Protein AF-A0A1Y1LW94-F1 (afdb_monomer)

InterPro domains:
  IPR032717 Mitochondrial splicing suppressor 51, zinc-finger [PF13824] (40-114)

Nearest PDB structures (foldseek):
  2dan-assembly1_A  TM=5.321E-01  e=1.513E+00  Homo sapiens

Secondary structure (DSSP, 8-state):
-PPPPP---S-TT-----TTT-SSHHHHHHHHHHHHHPBP--TTBPPSS--SSPPPTT--------BPP-B--EEPTTT-SEEESSHHHHHHTHHHHHHHHHHHHHHHHHHHHTTS----GGG----PPPTTS----SSHHHHHHHTT------HHHHHHHHHHHHHHHHHHHHHSTT-S----TT----HHHHHHHHHHHHHHS------

Mean predicted aligned error: 8.35 Å

Radius of gyration: 22.85 Å; Cα contacts (8 Å, |Δi|>4): 231; chains: 1; bounding box: 62×62×56 Å

Sequence (211 aa):
KDPPTPSLRLSQDDLFHPFSSSPVPEFRRRAAFMRQHAQCPHPDHKPTKLPTVAPQPDNSGEPTGTMPPAHVDFECPDCGFPVYCSKEHWMDHYEEHLKICDTLRQINEDDHDLRSGRVFYEGNLPDLQMDEAAVNMTNWDTFMYTREFEAVNSDRSMRQITRLLTYPVTIGSVLHELSPYSLKKGERLTPEGLKSFSALRYNLHPPRTGR

Foldseek 3Di:
DDDPQQDFQADLVGLFDQLCGDPDVVSVVVQVVQQVPPWAPQLQEADPDDDPDDDDPVRPDDSNHPDHIHGFDDADPQLNHRHHVDPVSCVVCVVVCVVCSVVSNLVSSLVSVVVRRDDLLLQDFADDQDPPQDADLQDDVSRCVSRVHDDDDDPSSVCVNCVVCVVVSVLCLLQPPVRPDDPPPPGDQDPVNVVVSVVSNCVVPPPPPDD

Structure (mmCIF, N/CA/C/O backbone):
data_AF-A0A1Y1LW94-F1
#
_entry.id   AF-A0A1Y1LW94-F1
#
loop_
_atom_site.group_PDB
_atom_site.id
_atom_site.type_symbol
_atom_site.label_atom_id
_atom_site.label_alt_id
_atom_site.label_comp_id
_atom_site.label_asym_id
_atom_site.label_entity_id
_atom_site.label_seq_id
_atom_site.pdbx_PDB_ins_code
_atom_site.Cartn_x
_atom_site.Cartn_y
_atom_site.Cartn_z
_atom_site.occupancy
_atom_site.B_iso_or_equiv
_atom_site.auth_seq_id
_atom_site.auth_comp_id
_atom_site.auth_asym_id
_atom_site.auth_atom_id
_atom_site.pdbx_PDB_model_num
ATOM 1 N N . LYS A 1 1 ? -14.602 -35.497 9.232 1.00 41.84 1 LYS A N 1
ATOM 2 C CA . LYS A 1 1 ? -13.877 -35.514 7.940 1.00 41.84 1 LYS A CA 1
ATOM 3 C C . LYS A 1 1 ? -13.148 -34.191 7.896 1.00 41.84 1 LYS A C 1
ATOM 5 O O . LYS A 1 1 ? -13.807 -33.182 7.681 1.00 41.84 1 LYS A O 1
ATOM 10 N N . ASP A 1 2 ? -11.877 -34.188 8.276 1.00 43.78 2 ASP A N 1
ATOM 11 C CA . ASP A 1 2 ? -11.122 -32.946 8.423 1.00 43.78 2 ASP A CA 1
ATOM 12 C C . ASP A 1 2 ? -11.027 -32.240 7.065 1.00 43.78 2 ASP A C 1
ATOM 14 O O . ASP A 1 2 ? -10.935 -32.923 6.033 1.00 43.78 2 ASP A O 1
ATOM 18 N N . PRO A 1 3 ? -11.140 -30.900 7.023 1.00 57.50 3 PRO A N 1
ATOM 19 C CA . PRO A 1 3 ? -10.963 -30.165 5.783 1.00 57.50 3 PRO A CA 1
ATOM 20 C C . PRO A 1 3 ? -9.563 -30.463 5.225 1.00 57.50 3 PRO A C 1
ATOM 22 O O . PRO A 1 3 ? -8.620 -30.622 6.004 1.00 57.50 3 PRO A O 1
ATOM 25 N N . PRO A 1 4 ? -9.407 -30.572 3.893 1.00 57.19 4 PRO A N 1
ATOM 26 C CA . PRO A 1 4 ? -8.103 -30.820 3.297 1.00 57.19 4 PRO A CA 1
ATOM 27 C C . PRO A 1 4 ? -7.133 -29.732 3.761 1.00 57.19 4 PRO A C 1
ATOM 29 O O . PRO A 1 4 ? -7.399 -28.544 3.572 1.00 57.19 4 PRO A O 1
ATOM 32 N N . THR A 1 5 ? -6.031 -30.141 4.394 1.00 59.38 5 THR A N 1
ATOM 33 C CA . THR A 1 5 ? -4.963 -29.229 4.805 1.00 59.38 5 THR A CA 1
ATOM 34 C C . THR A 1 5 ? -4.521 -28.449 3.568 1.00 59.38 5 THR A C 1
ATOM 36 O O . THR A 1 5 ? -4.183 -29.084 2.562 1.00 59.38 5 THR A O 1
ATOM 39 N N . PRO A 1 6 ? -4.564 -27.105 3.580 1.00 60.28 6 PRO A N 1
ATOM 40 C CA . PRO A 1 6 ? -4.144 -26.331 2.427 1.00 60.28 6 PRO A CA 1
ATOM 41 C C . PRO A 1 6 ? -2.690 -26.690 2.125 1.00 60.28 6 PRO A C 1
ATOM 43 O O . PRO A 1 6 ? -1.806 -26.535 2.965 1.00 60.28 6 PRO A O 1
ATOM 46 N N . SER A 1 7 ? -2.452 -27.247 0.938 1.00 74.00 7 SER A N 1
ATOM 47 C CA . SER A 1 7 ? -1.104 -27.574 0.492 1.00 74.00 7 SER A CA 1
ATOM 48 C C . SER A 1 7 ? -0.328 -26.267 0.357 1.00 74.00 7 SER A C 1
ATOM 50 O O . SER A 1 7 ? -0.666 -25.445 -0.503 1.00 74.00 7 SER A O 1
ATOM 52 N N . LEU A 1 8 ? 0.680 -26.077 1.208 1.00 79.50 8 LEU A N 1
ATOM 53 C CA . LEU A 1 8 ? 1.582 -24.934 1.145 1.00 79.50 8 LEU A CA 1
ATOM 54 C C . LEU A 1 8 ? 2.224 -24.884 -0.250 1.00 79.50 8 LEU A C 1
ATOM 56 O O . LEU A 1 8 ? 2.826 -25.857 -0.700 1.00 79.50 8 LEU A O 1
ATOM 60 N N . ARG A 1 9 ? 2.044 -23.765 -0.951 1.00 86.56 9 ARG A N 1
ATOM 61 C CA . ARG A 1 9 ? 2.544 -23.531 -2.313 1.00 86.56 9 ARG A CA 1
ATOM 62 C C . ARG A 1 9 ? 3.916 -22.871 -2.322 1.00 86.56 9 ARG A C 1
ATOM 64 O O . ARG A 1 9 ? 4.688 -23.146 -3.230 1.00 86.56 9 ARG A O 1
ATOM 71 N N . LEU A 1 10 ? 4.188 -22.002 -1.347 1.00 92.19 10 LEU A N 1
ATOM 72 C CA . LEU A 1 10 ? 5.456 -21.285 -1.182 1.00 92.19 10 LEU A CA 1
ATOM 73 C C . LEU A 1 10 ? 5.864 -21.328 0.289 1.00 92.19 10 LEU A C 1
ATOM 75 O O . LEU A 1 10 ? 5.012 -21.168 1.167 1.00 92.19 10 LEU A O 1
ATOM 79 N N . SER A 1 11 ? 7.146 -21.559 0.564 1.00 90.38 11 SER A N 1
ATOM 80 C CA . SER A 1 11 ? 7.666 -21.514 1.931 1.00 90.38 11 SER A CA 1
ATOM 81 C C . SER A 1 11 ? 7.859 -20.064 2.383 1.00 90.38 11 SER A C 1
ATOM 83 O O . SER A 1 11 ? 7.974 -19.150 1.572 1.00 90.38 11 SER A O 1
ATOM 85 N N . GLN A 1 12 ? 7.886 -19.840 3.697 1.00 90.62 12 GLN A N 1
ATOM 86 C CA . GLN A 1 12 ? 8.056 -18.496 4.266 1.00 90.62 12 GLN A CA 1
ATOM 87 C C . GLN A 1 12 ? 9.465 -17.919 4.079 1.00 90.62 12 GLN A C 1
ATOM 89 O O . GLN A 1 12 ? 9.630 -16.703 4.182 1.00 90.62 12 GLN A O 1
ATOM 94 N N . ASP A 1 13 ? 10.433 -18.785 3.778 1.00 91.50 13 ASP A N 1
ATOM 95 C CA . ASP A 1 13 ? 11.827 -18.431 3.506 1.00 91.50 13 ASP A CA 1
ATOM 96 C C . ASP A 1 13 ? 12.097 -18.221 2.001 1.00 91.50 13 ASP A C 1
ATOM 98 O O . ASP A 1 13 ? 13.180 -17.778 1.633 1.00 91.50 13 ASP A O 1
ATOM 102 N N . ASP A 1 14 ? 11.122 -18.518 1.129 1.00 94.00 14 ASP A N 1
ATOM 103 C CA . ASP A 1 14 ? 11.236 -18.440 -0.338 1.00 94.00 14 ASP A CA 1
ATOM 104 C C . ASP A 1 14 ? 10.036 -17.702 -0.959 1.00 94.00 14 ASP A C 1
ATOM 106 O O . ASP A 1 14 ? 9.280 -18.225 -1.783 1.00 94.00 14 ASP A O 1
ATOM 110 N N . LEU A 1 15 ? 9.814 -16.468 -0.501 1.00 95.88 15 LEU A N 1
ATOM 111 C CA . LEU A 1 15 ? 8.709 -15.624 -0.967 1.00 95.88 15 LEU A CA 1
ATOM 112 C C . LEU A 1 15 ? 9.103 -14.676 -2.101 1.00 95.88 15 LEU A C 1
ATOM 114 O O . LEU A 1 15 ? 8.230 -14.192 -2.815 1.00 95.88 15 LEU A O 1
ATOM 118 N N . PHE A 1 16 ? 10.391 -14.402 -2.283 1.00 97.50 16 PHE A N 1
ATOM 119 C CA . PHE A 1 16 ? 10.841 -13.485 -3.319 1.00 97.50 16 PHE A CA 1
ATOM 120 C C . PHE A 1 16 ? 10.978 -14.206 -4.659 1.00 97.50 16 PHE A C 1
ATOM 122 O O . PHE A 1 16 ? 11.889 -15.009 -4.845 1.00 97.50 16 PHE A O 1
ATOM 129 N N . HIS A 1 17 ? 10.116 -13.865 -5.619 1.00 97.25 17 HIS A N 1
ATOM 130 C CA . HIS A 1 17 ? 10.252 -14.334 -6.998 1.00 97.25 17 HIS A CA 1
ATOM 131 C C . HIS A 1 17 ? 10.058 -13.172 -7.975 1.00 97.25 17 HIS A C 1
ATOM 133 O O . HIS A 1 17 ? 9.084 -12.421 -7.845 1.00 97.25 17 HIS A O 1
ATOM 139 N N . PRO A 1 18 ? 10.924 -13.017 -8.993 1.00 97.50 18 PRO A N 1
ATOM 140 C CA . PRO A 1 18 ? 10.678 -12.074 -10.075 1.00 97.50 18 PRO A CA 1
ATOM 141 C C . PRO A 1 18 ? 9.311 -12.348 -10.718 1.00 97.50 18 PRO A C 1
ATOM 143 O O . PRO A 1 18 ? 8.941 -13.497 -10.973 1.00 97.50 18 PRO A O 1
ATOM 146 N N . PHE A 1 19 ? 8.512 -11.310 -10.952 1.00 97.19 19 PHE A N 1
ATOM 147 C CA . PHE A 1 19 ? 7.131 -11.451 -11.408 1.00 97.19 19 PHE A CA 1
ATOM 148 C C . PHE A 1 19 ? 7.027 -12.183 -12.748 1.00 97.19 19 PHE A C 1
ATOM 150 O O . PHE A 1 19 ? 6.054 -12.908 -12.965 1.00 97.19 19 PHE A O 1
ATOM 157 N N . SER A 1 20 ? 8.009 -12.042 -13.644 1.00 96.69 20 SER A N 1
ATOM 158 C CA . SER A 1 20 ? 7.980 -12.738 -14.937 1.00 96.69 20 SER A CA 1
ATOM 159 C C . SER A 1 20 ? 8.239 -14.244 -14.842 1.00 96.69 20 SER A C 1
ATOM 161 O O . SER A 1 20 ? 7.662 -15.002 -15.626 1.00 96.69 20 SER A O 1
ATOM 163 N N . SER A 1 21 ? 9.053 -14.684 -13.880 1.00 96.44 21 SER A N 1
ATOM 164 C CA . SER A 1 21 ? 9.420 -16.090 -13.660 1.00 96.44 21 SER A CA 1
ATOM 165 C C . SER A 1 21 ? 8.722 -16.728 -12.456 1.00 96.44 21 SER A C 1
ATOM 167 O O . SER A 1 21 ? 8.901 -17.920 -12.214 1.00 96.44 21 SER A O 1
ATOM 169 N N . SER A 1 22 ? 7.888 -15.966 -11.741 1.00 96.62 22 SER A N 1
ATOM 170 C CA . SER A 1 22 ? 7.202 -16.398 -10.524 1.00 96.62 22 SER A CA 1
ATOM 171 C C . SER A 1 22 ? 6.474 -17.730 -10.708 1.00 96.62 22 SER A C 1
ATOM 173 O O . SER A 1 22 ? 5.826 -17.922 -11.742 1.00 96.62 22 SER A O 1
ATOM 175 N N . PRO A 1 23 ? 6.480 -18.635 -9.710 1.00 94.81 23 PRO A N 1
ATOM 176 C CA . PRO A 1 23 ? 5.704 -19.876 -9.744 1.00 94.81 23 PRO A CA 1
ATOM 177 C C . PRO A 1 23 ? 4.186 -19.628 -9.812 1.00 94.81 23 PRO A C 1
ATOM 179 O O . PRO A 1 23 ? 3.444 -20.477 -10.314 1.00 94.81 23 PRO A O 1
ATOM 182 N N . VAL A 1 24 ? 3.708 -18.450 -9.393 1.00 95.38 24 VAL A N 1
ATOM 183 C CA . VAL A 1 24 ? 2.285 -18.091 -9.379 1.00 95.38 24 VAL A CA 1
ATOM 184 C C . VAL A 1 24 ? 1.866 -17.483 -10.731 1.00 95.38 24 VAL A C 1
ATOM 186 O O . VAL A 1 24 ? 2.333 -16.403 -11.102 1.00 95.38 24 VAL A O 1
ATOM 189 N N . PRO A 1 25 ? 0.920 -18.097 -11.476 1.00 96.06 25 PRO A N 1
ATOM 190 C CA . PRO A 1 25 ? 0.535 -17.621 -12.812 1.00 96.06 25 PRO A CA 1
ATOM 191 C C . PRO A 1 25 ? -0.034 -16.196 -12.854 1.00 96.06 25 PRO A C 1
ATOM 193 O O . PRO A 1 25 ? 0.037 -15.530 -13.885 1.00 96.06 25 PRO A O 1
ATOM 196 N N . GLU A 1 26 ? -0.633 -15.733 -11.757 1.00 96.31 26 GLU A N 1
ATOM 197 C CA . GLU A 1 26 ? -1.197 -14.387 -11.644 1.00 96.31 26 GLU A CA 1
ATOM 198 C C . GLU A 1 26 ? -0.122 -13.298 -11.721 1.00 96.31 26 GLU A C 1
ATOM 200 O O . GLU A 1 26 ? -0.324 -12.306 -12.421 1.00 96.31 26 GLU A O 1
ATOM 205 N N . PHE A 1 27 ? 1.041 -13.507 -11.096 1.00 97.38 27 PHE A N 1
ATOM 206 C CA . PHE A 1 27 ? 2.136 -12.535 -11.130 1.00 97.38 27 PHE A CA 1
ATOM 207 C C . PHE A 1 27 ? 2.800 -12.469 -12.499 1.00 97.38 27 PHE A C 1
ATOM 209 O O . PHE A 1 27 ? 3.057 -11.370 -12.982 1.00 97.38 27 PHE A O 1
ATOM 216 N N . ARG A 1 28 ? 2.913 -13.600 -13.208 1.00 97.75 28 ARG A N 1
ATOM 217 C CA . ARG A 1 28 ? 3.366 -13.607 -14.610 1.00 97.75 28 ARG A CA 1
ATOM 218 C C . ARG A 1 28 ? 2.433 -12.810 -15.522 1.00 97.75 28 ARG A C 1
ATOM 220 O O . ARG A 1 28 ? 2.890 -12.023 -16.350 1.00 97.75 28 ARG A O 1
ATOM 227 N N . ARG A 1 29 ? 1.112 -12.954 -15.343 1.00 97.94 29 ARG A N 1
ATOM 228 C CA . ARG A 1 29 ? 0.121 -12.130 -16.062 1.00 97.94 29 ARG A CA 1
ATOM 229 C C . ARG A 1 29 ? 0.235 -10.653 -15.693 1.00 97.94 29 ARG A C 1
ATOM 231 O O . ARG A 1 29 ? 0.150 -9.808 -16.579 1.00 97.94 29 ARG A O 1
ATOM 238 N N . ARG A 1 30 ? 0.458 -10.338 -14.415 1.00 97.06 30 ARG A N 1
ATOM 239 C CA . ARG A 1 30 ? 0.674 -8.962 -13.952 1.00 97.06 30 ARG A CA 1
ATOM 240 C C . ARG A 1 30 ? 1.953 -8.361 -14.539 1.00 97.06 30 ARG A C 1
ATOM 242 O O . ARG A 1 30 ? 1.898 -7.225 -14.989 1.00 97.06 30 ARG A O 1
ATOM 249 N N . ALA A 1 31 ? 3.047 -9.118 -14.638 1.00 97.50 31 ALA A N 1
ATOM 250 C CA . ALA A 1 31 ? 4.274 -8.691 -15.315 1.00 97.50 31 ALA A CA 1
ATOM 251 C C . ALA A 1 31 ? 4.007 -8.338 -16.784 1.00 97.50 31 ALA A C 1
ATOM 253 O O . ALA A 1 31 ? 4.374 -7.260 -17.243 1.00 97.50 31 ALA A O 1
ATOM 254 N N . ALA A 1 32 ? 3.310 -9.220 -17.510 1.00 97.75 32 ALA A N 1
ATOM 255 C CA . ALA A 1 32 ? 2.938 -8.980 -18.903 1.00 97.75 32 ALA A CA 1
ATOM 256 C C . ALA A 1 32 ? 2.040 -7.741 -19.052 1.00 97.75 32 ALA A C 1
ATOM 258 O O . ALA A 1 32 ? 2.243 -6.936 -19.957 1.00 97.75 32 ALA A O 1
ATOM 259 N N . PHE A 1 33 ? 1.089 -7.550 -18.133 1.00 97.81 33 PHE A N 1
ATOM 260 C CA . PHE A 1 33 ? 0.248 -6.356 -18.099 1.00 97.81 33 PHE A CA 1
ATOM 261 C C . PHE A 1 33 ? 1.073 -5.086 -17.847 1.00 97.81 33 PHE A C 1
ATOM 263 O O . PHE A 1 33 ? 0.884 -4.094 -18.546 1.00 97.81 33 PHE A O 1
ATOM 270 N N . MET A 1 34 ? 2.017 -5.115 -16.902 1.00 96.69 34 MET A N 1
ATOM 271 C CA . MET A 1 34 ? 2.918 -3.990 -16.632 1.00 96.69 34 MET A CA 1
ATOM 272 C C . MET A 1 34 ? 3.747 -3.637 -17.867 1.00 96.69 34 MET A C 1
ATOM 274 O O . MET A 1 34 ? 3.756 -2.475 -18.255 1.00 96.69 34 MET A O 1
ATOM 278 N N . ARG A 1 35 ? 4.333 -4.626 -18.554 1.00 96.88 35 ARG A N 1
ATOM 279 C CA . ARG A 1 35 ? 5.094 -4.400 -19.797 1.00 96.88 35 ARG A CA 1
ATOM 280 C C . ARG A 1 35 ? 4.277 -3.772 -20.929 1.00 96.88 35 ARG A C 1
ATOM 282 O O . ARG A 1 35 ? 4.836 -3.158 -21.825 1.00 96.88 35 ARG A O 1
ATOM 289 N N . GLN A 1 36 ? 2.955 -3.918 -20.907 1.00 96.12 36 GLN A N 1
ATOM 290 C CA . GLN A 1 36 ? 2.067 -3.339 -21.920 1.00 96.12 36 GLN A CA 1
ATOM 291 C C . GLN A 1 36 ? 1.550 -1.939 -21.565 1.00 96.12 36 GLN A C 1
ATOM 293 O O . GLN A 1 36 ? 1.111 -1.228 -22.461 1.00 96.12 36 GLN A O 1
ATOM 298 N N . HIS A 1 37 ? 1.551 -1.551 -20.284 1.00 95.12 37 HIS A N 1
ATOM 299 C CA . HIS A 1 37 ? 0.839 -0.349 -19.822 1.00 95.12 37 HIS A CA 1
ATOM 300 C C . HIS A 1 37 ? 1.706 0.622 -19.014 1.00 95.12 37 HIS A C 1
ATOM 302 O O . HIS A 1 37 ? 1.440 1.825 -19.011 1.00 95.12 37 HIS A O 1
ATOM 308 N N . ALA A 1 38 ? 2.717 0.127 -18.299 1.00 94.31 38 ALA A N 1
ATOM 309 C CA . ALA A 1 38 ? 3.597 0.959 -17.493 1.00 94.31 38 ALA A CA 1
ATOM 310 C C . ALA A 1 38 ? 4.698 1.561 -18.370 1.00 94.31 38 ALA A C 1
ATOM 312 O O . ALA A 1 38 ? 5.335 0.863 -19.158 1.00 94.31 38 ALA A O 1
ATOM 313 N N . GLN A 1 39 ? 4.905 2.867 -18.219 1.00 94.56 39 GLN A N 1
ATOM 314 C CA . GLN A 1 39 ? 5.946 3.614 -18.917 1.00 94.56 39 GLN A CA 1
ATOM 315 C C . GLN A 1 39 ? 7.227 3.627 -18.085 1.00 94.56 39 GLN A C 1
ATOM 317 O O . GLN A 1 39 ? 7.178 3.644 -16.854 1.00 94.56 39 GLN A O 1
ATOM 322 N N . CYS A 1 40 ? 8.361 3.651 -18.771 1.00 95.00 40 CYS A N 1
ATOM 323 C CA . CYS A 1 40 ? 9.673 3.838 -18.183 1.00 95.00 40 CYS A CA 1
ATOM 324 C C . CYS A 1 40 ? 9.751 5.214 -17.491 1.00 95.00 40 CYS A C 1
ATOM 326 O O . CYS A 1 40 ? 9.404 6.217 -18.119 1.00 95.00 40 CYS A O 1
ATOM 328 N N . PRO A 1 41 ? 10.211 5.289 -16.228 1.00 93.19 41 PRO A N 1
ATOM 329 C CA . PRO A 1 41 ? 10.311 6.549 -15.495 1.00 93.19 41 PRO A CA 1
ATOM 330 C C . PRO A 1 41 ? 11.585 7.348 -15.822 1.00 93.19 41 PRO A C 1
ATOM 332 O O . PRO A 1 41 ? 11.787 8.404 -15.233 1.00 93.19 41 PRO A O 1
ATOM 335 N N . HIS A 1 42 ? 12.449 6.858 -16.722 1.00 94.31 42 HIS A N 1
ATOM 336 C CA . HIS A 1 42 ? 13.711 7.518 -17.068 1.00 94.31 42 HIS A CA 1
ATOM 337 C C . HIS A 1 42 ? 13.475 8.922 -17.662 1.00 94.31 42 HIS A C 1
ATOM 339 O O . HIS A 1 42 ? 12.618 9.056 -18.545 1.00 94.31 42 HIS A O 1
ATOM 345 N N . PRO A 1 43 ? 14.241 9.952 -17.246 1.00 91.94 43 PRO A N 1
ATOM 346 C CA . PRO A 1 43 ? 14.040 11.339 -17.681 1.00 91.94 43 PRO A CA 1
ATOM 347 C C . PRO A 1 43 ? 14.218 11.567 -19.190 1.00 91.94 43 PRO A C 1
ATOM 349 O O . PRO A 1 43 ? 13.694 12.544 -19.719 1.00 91.94 43 PRO A O 1
ATOM 352 N N . ASP A 1 44 ? 14.891 10.662 -19.905 1.00 93.38 44 ASP A N 1
ATOM 353 C CA . ASP A 1 44 ? 15.064 10.768 -21.362 1.00 93.38 44 ASP A CA 1
ATOM 354 C C . ASP A 1 44 ? 13.756 10.618 -22.147 1.00 93.38 44 ASP A C 1
ATOM 356 O O . ASP A 1 44 ? 13.673 11.060 -23.298 1.00 93.38 44 ASP A O 1
ATOM 360 N N . HIS A 1 45 ? 12.719 10.023 -21.548 1.00 91.88 45 HIS A N 1
ATOM 361 C CA . HIS A 1 45 ? 11.413 9.877 -22.179 1.00 91.88 45 HIS A CA 1
ATOM 362 C C . HIS A 1 45 ? 10.528 11.103 -21.953 1.00 91.88 45 HIS A C 1
ATOM 364 O O . HIS A 1 45 ? 10.422 11.644 -20.854 1.00 91.88 45 HIS A O 1
ATOM 370 N N . LYS A 1 46 ? 9.799 11.504 -22.997 1.00 87.75 46 LYS A N 1
ATOM 371 C CA . LYS A 1 46 ? 8.765 12.539 -22.882 1.00 87.75 46 LYS A CA 1
ATOM 372 C C . LYS A 1 46 ? 7.676 12.103 -21.892 1.00 87.75 46 LYS A C 1
ATOM 374 O O . LYS A 1 46 ? 7.164 10.986 -22.018 1.00 87.75 46 LYS A O 1
ATOM 379 N N . PRO A 1 47 ? 7.245 12.969 -20.958 1.00 80.19 47 PRO A N 1
ATOM 380 C CA . PRO A 1 47 ? 6.184 12.622 -20.024 1.00 80.19 47 PRO A CA 1
ATOM 381 C C . PRO A 1 47 ? 4.867 12.387 -20.769 1.00 80.19 47 PRO A C 1
ATOM 383 O O . PRO A 1 47 ? 4.451 13.177 -21.613 1.00 80.19 47 PRO A O 1
ATOM 386 N N . THR A 1 48 ? 4.188 11.288 -20.441 1.00 74.88 48 THR A N 1
ATOM 387 C CA . THR A 1 48 ? 2.919 10.903 -21.085 1.00 74.88 48 THR A CA 1
ATOM 388 C C . THR A 1 48 ? 1.690 11.487 -20.380 1.00 74.88 48 THR A C 1
ATOM 390 O O . THR A 1 48 ? 0.584 11.427 -20.912 1.00 74.88 48 THR A O 1
ATOM 393 N N . LYS A 1 49 ? 1.853 12.036 -19.169 1.00 71.56 49 LYS A N 1
ATOM 394 C CA . LYS A 1 49 ? 0.767 12.599 -18.356 1.00 71.56 49 LYS A CA 1
ATOM 395 C C . LYS A 1 49 ? 1.002 14.087 -18.123 1.00 71.56 49 LYS A C 1
ATOM 397 O O . LYS A 1 49 ? 2.115 14.490 -17.795 1.00 71.56 49 LYS A O 1
ATOM 402 N N . LEU A 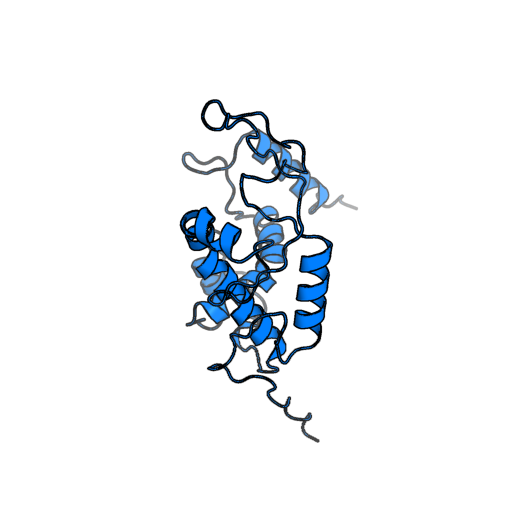1 50 ? -0.056 14.884 -18.266 1.00 63.34 50 LEU A N 1
ATOM 403 C CA . LEU A 1 50 ? -0.04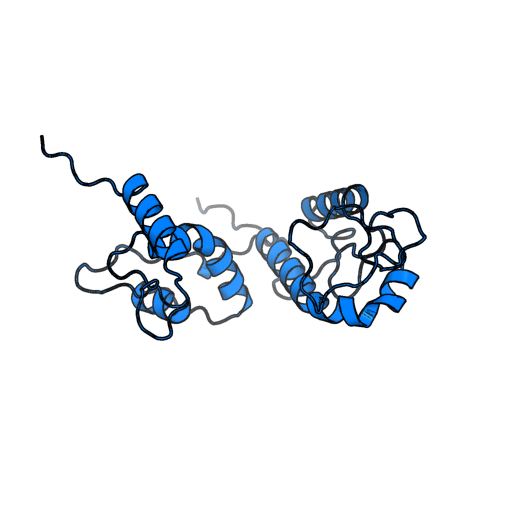4 16.287 -17.855 1.00 63.34 50 LEU A CA 1
ATOM 404 C C . LEU A 1 50 ? 0.072 16.370 -16.321 1.00 63.34 50 LEU A C 1
ATOM 406 O O . LEU A 1 50 ? -0.544 15.547 -15.637 1.00 63.34 50 LEU A O 1
ATOM 410 N N . PRO A 1 51 ? 0.821 17.341 -15.769 1.00 63.53 51 PRO A N 1
ATOM 411 C CA . PRO A 1 51 ? 0.870 17.559 -14.330 1.00 63.53 51 PRO A CA 1
ATOM 412 C C . PRO A 1 51 ? -0.535 17.834 -13.779 1.00 63.53 51 PRO A C 1
ATOM 414 O O . PRO A 1 51 ? -1.203 18.775 -14.200 1.00 63.53 51 PRO A O 1
ATOM 417 N N . THR A 1 52 ? -0.993 17.015 -12.830 1.00 64.94 52 THR A N 1
ATOM 418 C CA . THR A 1 52 ? -2.296 17.198 -12.158 1.00 64.94 52 THR A CA 1
ATOM 419 C C . THR A 1 52 ? -2.235 18.258 -11.049 1.00 64.94 52 THR A C 1
ATOM 421 O O . THR A 1 52 ? -3.265 18.668 -10.522 1.00 64.94 52 THR A O 1
ATOM 424 N N . VAL A 1 53 ? -1.032 18.699 -10.671 1.00 62.31 53 VAL A N 1
ATOM 425 C CA . VAL A 1 53 ? -0.789 19.665 -9.592 1.00 62.31 53 VAL A CA 1
ATOM 426 C C . VAL A 1 53 ? -0.108 20.896 -10.181 1.00 62.31 53 VAL A C 1
ATOM 428 O O . VAL A 1 53 ? 0.747 20.769 -11.058 1.00 62.31 53 VAL A O 1
ATOM 431 N N . ALA A 1 54 ? -0.499 22.083 -9.708 1.00 61.53 54 ALA A N 1
ATOM 432 C CA . ALA A 1 54 ? 0.166 23.328 -10.073 1.00 61.53 54 ALA A CA 1
ATOM 433 C C . ALA A 1 54 ? 1.673 23.232 -9.750 1.00 61.53 54 ALA A C 1
ATOM 435 O O . ALA A 1 54 ? 2.015 22.694 -8.691 1.00 61.53 54 ALA A O 1
ATOM 436 N N . PRO A 1 55 ? 2.570 23.727 -10.624 1.00 55.59 55 PRO A N 1
ATOM 437 C CA . PRO A 1 55 ? 4.006 23.666 -10.380 1.00 55.59 55 PRO A CA 1
ATOM 438 C C . PRO A 1 55 ? 4.336 24.334 -9.043 1.00 55.59 55 PRO A C 1
ATOM 440 O O . PRO A 1 55 ? 3.982 25.495 -8.826 1.00 55.59 55 PRO A O 1
ATOM 443 N N . GLN A 1 56 ? 4.997 23.607 -8.143 1.00 58.03 56 GLN A N 1
ATOM 444 C CA . GLN A 1 56 ? 5.643 24.244 -7.001 1.00 58.03 56 GLN A CA 1
ATOM 445 C C . GLN A 1 56 ? 6.896 24.988 -7.495 1.00 58.03 56 GLN A C 1
ATOM 447 O O . GLN A 1 56 ? 7.532 24.528 -8.447 1.00 58.03 56 GLN A O 1
ATOM 452 N N . PRO A 1 57 ? 7.253 26.138 -6.893 1.00 55.16 57 PRO A N 1
ATOM 453 C CA . PRO A 1 57 ? 8.356 26.983 -7.360 1.00 55.16 57 PRO A CA 1
ATOM 454 C C . PRO A 1 57 ? 9.737 26.303 -7.299 1.00 55.16 57 PRO A C 1
ATOM 456 O O . PRO A 1 57 ? 10.681 26.806 -7.896 1.00 55.16 57 PRO A O 1
ATOM 459 N N . ASP A 1 58 ? 9.855 25.171 -6.603 1.00 55.12 58 ASP A N 1
ATOM 460 C CA . ASP A 1 58 ? 11.057 24.344 -6.457 1.00 55.12 58 ASP A CA 1
ATOM 461 C C . ASP A 1 58 ? 11.082 23.102 -7.375 1.00 55.12 58 ASP A C 1
ATOM 463 O O . ASP A 1 58 ? 12.116 22.452 -7.494 1.00 55.12 58 ASP A O 1
ATOM 467 N N . ASN A 1 59 ? 9.973 22.788 -8.055 1.00 52.06 59 ASN A N 1
ATOM 468 C CA . ASN A 1 59 ? 9.779 21.573 -8.859 1.00 52.06 59 ASN A CA 1
ATOM 469 C C . ASN A 1 59 ? 9.522 21.883 -10.346 1.00 52.06 59 ASN A C 1
ATOM 471 O O . ASN A 1 59 ? 8.836 21.148 -11.057 1.00 52.06 59 ASN A O 1
ATOM 475 N N . SER A 1 60 ? 10.074 22.993 -10.835 1.00 44.19 60 SER A N 1
ATOM 476 C CA . SER A 1 60 ? 10.020 23.409 -12.239 1.00 44.19 60 SER A CA 1
ATOM 477 C C . SER A 1 60 ? 11.105 22.733 -13.089 1.00 44.19 60 SER A C 1
ATOM 479 O O . SER A 1 60 ? 11.814 23.402 -13.840 1.00 44.19 60 SER A O 1
ATOM 481 N N . GLY A 1 61 ? 11.280 21.417 -12.955 1.00 50.94 61 GLY A N 1
ATOM 482 C CA . GLY A 1 61 ? 12.088 20.664 -13.911 1.00 50.94 61 GLY A CA 1
ATOM 483 C C . GLY A 1 61 ? 11.372 20.666 -15.260 1.00 50.94 61 GLY A C 1
ATOM 484 O O . GLY A 1 61 ? 10.280 20.110 -15.372 1.00 50.94 61 GLY A O 1
ATOM 485 N N . GLU A 1 62 ? 11.939 21.327 -16.270 1.00 53.69 62 GLU A N 1
ATOM 486 C CA . GLU A 1 62 ? 11.426 21.227 -17.638 1.00 53.69 62 GLU A CA 1
ATOM 487 C C . GLU A 1 62 ? 11.392 19.750 -18.071 1.00 53.69 62 GLU A C 1
ATOM 489 O O . GLU A 1 62 ? 12.278 18.983 -17.690 1.00 53.69 62 GLU A O 1
ATOM 494 N N . PRO A 1 63 ? 10.393 19.311 -18.858 1.00 56.12 63 PRO A N 1
ATOM 495 C CA . PRO A 1 63 ? 10.401 17.968 -19.419 1.00 56.12 63 PRO A CA 1
ATOM 496 C C . PRO A 1 63 ? 11.552 17.858 -20.430 1.00 56.12 63 PRO A C 1
ATOM 498 O O . PRO A 1 63 ? 11.414 18.242 -21.588 1.00 56.12 63 PRO A O 1
ATOM 501 N N . THR A 1 64 ? 12.700 17.358 -19.976 1.00 62.72 64 THR A N 1
ATOM 502 C CA . THR A 1 64 ? 13.949 17.278 -20.752 1.00 62.72 64 THR A CA 1
ATOM 503 C C . THR A 1 64 ? 13.995 16.098 -21.719 1.00 62.72 64 THR A C 1
ATOM 505 O O . THR A 1 64 ? 14.858 16.055 -22.598 1.00 62.72 64 THR A O 1
ATOM 508 N N . GLY A 1 65 ? 13.064 15.151 -21.597 1.00 74.69 65 GLY A N 1
ATOM 509 C CA . GLY A 1 65 ? 13.054 13.939 -22.402 1.00 74.69 65 GLY A CA 1
ATOM 510 C C . GLY A 1 65 ? 12.897 14.210 -23.897 1.00 74.69 65 GLY A C 1
ATOM 511 O O . GLY A 1 65 ? 11.903 14.779 -24.356 1.00 74.69 65 GLY A O 1
ATOM 512 N N . THR A 1 66 ? 13.871 13.771 -24.689 1.00 86.69 66 THR A N 1
ATOM 513 C CA . THR A 1 66 ? 13.832 13.870 -26.156 1.00 86.69 66 THR A CA 1
ATOM 514 C C . THR A 1 66 ? 13.246 12.616 -26.803 1.00 86.69 66 THR A C 1
ATOM 516 O O . THR A 1 66 ? 12.662 12.705 -27.890 1.00 86.69 66 THR A O 1
ATOM 519 N N . MET A 1 67 ? 13.319 11.467 -26.124 1.00 90.12 67 MET A N 1
ATOM 520 C CA . MET A 1 67 ? 12.865 10.172 -26.625 1.00 90.12 67 MET A CA 1
ATOM 521 C C . MET A 1 67 ? 11.341 10.004 -26.506 1.00 90.12 67 MET A C 1
ATOM 523 O O . MET A 1 67 ? 10.711 10.556 -25.597 1.00 90.12 67 MET A O 1
ATOM 527 N N . PRO A 1 68 ? 10.704 9.231 -27.407 1.00 91.81 68 PRO A N 1
ATOM 528 C CA . PRO A 1 68 ? 9.302 8.853 -27.237 1.00 91.81 68 PRO A CA 1
ATOM 529 C C . PRO A 1 68 ? 9.117 8.013 -25.958 1.00 91.81 68 PRO A C 1
ATOM 531 O O . PRO A 1 68 ? 10.060 7.327 -25.561 1.00 91.81 68 PRO A O 1
ATOM 534 N N . PRO A 1 69 ? 7.928 8.027 -25.324 1.00 93.06 69 PRO A N 1
ATOM 535 C CA . PRO A 1 69 ? 7.625 7.137 -24.204 1.00 93.06 69 PRO A CA 1
ATOM 536 C C . PRO A 1 69 ? 7.873 5.673 -24.577 1.00 93.06 69 PRO A C 1
ATOM 538 O O . PRO A 1 69 ? 7.474 5.230 -25.657 1.00 93.06 69 PRO A O 1
ATOM 541 N N . ALA A 1 70 ? 8.526 4.933 -23.685 1.00 95.31 70 ALA A N 1
ATOM 542 C CA . ALA A 1 70 ? 8.754 3.503 -23.832 1.00 95.31 70 ALA A CA 1
ATOM 543 C C . ALA A 1 70 ? 8.155 2.753 -22.645 1.00 95.31 70 ALA A C 1
ATOM 545 O O . ALA A 1 70 ? 8.176 3.243 -21.515 1.00 95.31 70 ALA A O 1
ATOM 546 N N . HIS A 1 71 ? 7.657 1.545 -22.895 1.00 96.50 71 HIS A N 1
ATOM 547 C CA . HIS A 1 71 ? 7.126 0.696 -21.838 1.00 96.50 71 HIS A CA 1
ATOM 548 C C . HIS A 1 71 ? 8.247 0.012 -21.059 1.00 96.50 71 HIS A C 1
ATOM 550 O O . HIS A 1 71 ? 9.341 -0.200 -21.582 1.00 96.5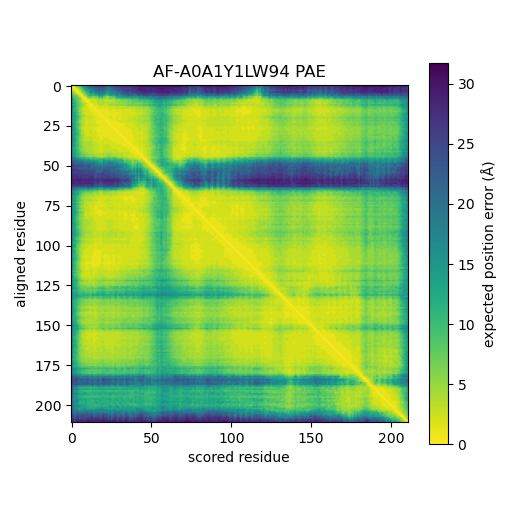0 71 HIS A O 1
ATOM 556 N N . VAL A 1 72 ? 7.966 -0.338 -19.807 1.00 96.94 72 VAL A N 1
ATOM 557 C CA . VAL A 1 72 ? 8.887 -1.139 -18.996 1.00 96.94 72 VAL A CA 1
ATOM 558 C C . VAL A 1 72 ? 9.066 -2.529 -19.608 1.00 96.94 72 VAL A C 1
ATOM 560 O O . VAL A 1 72 ? 8.111 -3.126 -20.095 1.00 96.94 72 VAL A O 1
ATOM 563 N N . ASP A 1 73 ? 10.277 -3.063 -19.548 1.00 96.62 73 ASP A N 1
ATOM 564 C CA . ASP A 1 73 ? 10.593 -4.419 -20.005 1.00 96.62 73 ASP A CA 1
ATOM 565 C C . ASP A 1 73 ? 11.644 -5.080 -19.107 1.00 96.62 73 ASP A C 1
ATOM 567 O O . ASP A 1 73 ? 11.475 -6.230 -18.684 1.00 96.62 73 ASP A O 1
ATOM 571 N N . PHE A 1 74 ? 12.665 -4.305 -18.725 1.00 97.56 74 PHE A N 1
ATOM 572 C CA . PHE A 1 74 ? 13.712 -4.699 -17.796 1.00 97.56 74 PHE A CA 1
ATOM 573 C C . PHE A 1 74 ? 13.184 -4.842 -16.366 1.00 97.56 74 PHE A C 1
ATOM 575 O O . PHE A 1 74 ? 12.549 -3.942 -15.802 1.00 97.56 74 PHE A O 1
ATOM 582 N N . GLU A 1 75 ? 13.491 -5.993 -15.777 1.00 97.06 75 GLU A N 1
ATOM 583 C CA . GLU A 1 75 ? 13.076 -6.400 -14.443 1.00 97.06 75 GLU A CA 1
ATOM 584 C C . GLU A 1 75 ? 14.244 -6.267 -13.470 1.00 97.06 75 GLU A C 1
ATOM 586 O O . GLU A 1 75 ? 15.322 -6.815 -13.704 1.00 97.06 75 GLU A O 1
ATOM 591 N N . CYS A 1 76 ? 14.035 -5.515 -12.390 1.00 97.19 76 CYS A N 1
ATOM 592 C CA . CYS A 1 76 ? 15.076 -5.303 -11.393 1.00 97.19 76 CYS A CA 1
ATOM 593 C C . CYS A 1 76 ? 15.338 -6.611 -10.623 1.00 97.19 76 CYS A C 1
ATOM 595 O O . CYS A 1 76 ? 14.381 -7.205 -10.116 1.00 97.19 76 CYS A O 1
ATOM 597 N N . PRO A 1 77 ? 16.602 -7.057 -10.494 1.00 96.31 77 PRO A N 1
ATOM 598 C CA . PRO A 1 77 ? 16.932 -8.305 -9.806 1.00 96.31 77 PRO A CA 1
ATOM 599 C C . PRO A 1 77 ? 16.637 -8.264 -8.300 1.00 96.31 77 PRO A C 1
ATOM 601 O O . PRO A 1 77 ? 16.387 -9.312 -7.713 1.00 96.31 77 PRO A O 1
ATOM 604 N N . ASP A 1 78 ? 16.624 -7.077 -7.688 1.00 96.69 78 ASP A N 1
ATOM 605 C CA . ASP A 1 78 ? 16.478 -6.923 -6.237 1.00 96.69 78 ASP A CA 1
ATOM 606 C C . ASP A 1 78 ? 15.020 -6.822 -5.778 1.00 96.69 78 ASP A C 1
ATOM 608 O O . ASP A 1 78 ? 14.698 -7.279 -4.681 1.00 96.69 78 ASP A O 1
ATOM 612 N N . CYS A 1 79 ? 14.129 -6.250 -6.601 1.00 97.44 79 CYS A N 1
ATOM 613 C CA . CYS A 1 79 ? 12.702 -6.113 -6.279 1.00 97.44 79 CYS A CA 1
ATOM 614 C C . CYS A 1 79 ? 11.764 -6.977 -7.140 1.00 97.44 79 CYS A C 1
ATOM 616 O O . CYS A 1 79 ? 10.604 -7.177 -6.777 1.00 97.44 79 CYS A O 1
ATOM 618 N N . GLY A 1 80 ? 12.247 -7.533 -8.255 1.00 97.31 80 GLY A N 1
ATOM 619 C CA . GLY A 1 80 ? 11.507 -8.497 -9.072 1.00 97.31 80 GLY A CA 1
ATOM 620 C C . GLY A 1 80 ? 10.339 -7.908 -9.871 1.00 97.31 80 GLY A C 1
ATOM 621 O O . GLY A 1 80 ? 9.445 -8.647 -10.276 1.00 97.31 80 GLY A O 1
ATOM 622 N N . PHE A 1 81 ? 10.312 -6.587 -10.079 1.00 97.88 81 PHE A N 1
ATOM 623 C CA . PHE A 1 81 ? 9.311 -5.903 -10.902 1.00 97.88 81 PHE A CA 1
ATOM 624 C C . PHE A 1 81 ? 9.914 -5.377 -12.213 1.00 97.88 81 PHE A C 1
ATOM 626 O O . PHE A 1 81 ? 11.042 -4.875 -12.201 1.00 97.88 81 PHE A O 1
ATOM 633 N N . PRO A 1 82 ? 9.168 -5.415 -13.338 1.00 97.44 82 PRO A N 1
ATOM 634 C CA . PRO A 1 82 ? 9.501 -4.645 -14.535 1.00 97.44 82 PRO A CA 1
ATOM 635 C C . PRO A 1 82 ? 9.407 -3.144 -14.234 1.00 97.44 82 PRO A C 1
ATOM 637 O O . PRO A 1 82 ? 8.325 -2.648 -13.913 1.00 97.44 82 PRO A O 1
ATOM 640 N N . VAL A 1 83 ? 10.533 -2.433 -14.304 1.00 96.38 83 VAL A N 1
ATOM 641 C CA . VAL A 1 83 ? 10.658 -1.047 -13.801 1.00 96.38 83 VAL A CA 1
ATOM 642 C C . VAL A 1 83 ? 11.179 -0.050 -14.833 1.00 96.38 83 VAL A C 1
ATOM 644 O O . VAL A 1 83 ? 10.791 1.113 -14.785 1.00 96.38 83 VAL A O 1
ATOM 647 N N . TYR A 1 84 ? 12.000 -0.488 -15.788 1.00 97.25 84 TYR A N 1
ATOM 648 C CA . TYR A 1 84 ? 12.564 0.361 -16.845 1.00 97.25 84 TYR A CA 1
ATOM 649 C C . TYR A 1 84 ? 12.432 -0.325 -18.197 1.00 97.25 84 TYR A C 1
ATOM 651 O O . TYR A 1 84 ? 12.250 -1.538 -18.264 1.00 97.25 84 TYR A O 1
ATOM 659 N N . CYS A 1 85 ? 12.514 0.428 -19.292 1.00 97.19 85 CYS A N 1
ATOM 660 C CA . CYS A 1 85 ? 12.482 -0.157 -20.635 1.00 97.19 85 CYS A CA 1
ATOM 661 C C . CYS A 1 85 ? 13.753 -0.949 -20.978 1.00 97.19 85 CYS A C 1
ATOM 663 O O . CYS A 1 85 ? 13.693 -1.842 -21.812 1.00 97.19 85 CYS A O 1
ATOM 665 N N . SER A 1 86 ? 14.891 -0.648 -20.346 1.00 97.31 86 SER A N 1
ATOM 666 C CA . SER A 1 86 ? 16.153 -1.356 -20.570 1.00 97.31 86 SER A CA 1
ATOM 667 C C . SER A 1 86 ? 17.036 -1.358 -19.321 1.00 97.31 86 SER A C 1
ATOM 669 O O . SER A 1 86 ? 16.762 -0.649 -18.346 1.00 97.31 86 SER A O 1
ATOM 671 N N . LYS A 1 87 ? 18.096 -2.174 -19.351 1.00 97.31 87 LYS A N 1
ATOM 672 C CA . LYS A 1 87 ? 19.076 -2.245 -18.263 1.00 97.31 87 LYS A CA 1
ATOM 673 C C . LYS A 1 87 ? 19.858 -0.940 -18.139 1.00 97.31 87 LYS A C 1
ATOM 675 O O . LYS A 1 87 ? 20.137 -0.517 -17.027 1.00 97.31 87 LYS A O 1
ATOM 680 N N . GLU A 1 88 ? 20.183 -0.309 -19.260 1.00 97.12 88 GLU A N 1
ATOM 681 C CA . GLU A 1 88 ? 20.940 0.942 -19.322 1.00 97.12 88 GLU A CA 1
ATOM 682 C C . GLU A 1 88 ? 20.174 2.056 -18.603 1.00 97.12 88 GLU A C 1
ATOM 684 O O . GLU A 1 88 ? 20.682 2.607 -17.635 1.00 97.12 88 GLU A O 1
ATOM 689 N N . HIS A 1 89 ? 18.898 2.270 -18.950 1.00 96.50 89 HIS A N 1
ATOM 690 C CA . HIS A 1 89 ? 18.062 3.268 -18.270 1.00 96.50 89 HIS A CA 1
ATOM 691 C C . HIS A 1 89 ? 17.865 2.959 -16.776 1.00 96.50 89 HIS A C 1
ATOM 693 O O . HIS A 1 89 ? 17.758 3.872 -15.962 1.00 96.50 89 HIS A O 1
ATOM 699 N N . TRP A 1 90 ? 17.816 1.681 -16.385 1.00 96.94 90 TRP A N 1
ATOM 700 C CA . TRP A 1 90 ? 17.786 1.318 -14.965 1.00 96.94 90 TRP A CA 1
ATOM 701 C C . TRP A 1 90 ? 19.096 1.666 -14.249 1.00 96.94 90 TRP A C 1
ATOM 703 O O . TRP A 1 90 ? 19.043 2.148 -13.122 1.00 96.94 90 TRP A O 1
ATOM 713 N N . MET A 1 91 ? 20.251 1.439 -14.884 1.00 96.56 91 MET A N 1
ATOM 714 C CA . MET A 1 91 ? 21.565 1.761 -14.317 1.00 96.56 91 MET A CA 1
ATOM 715 C C . MET A 1 91 ? 21.784 3.273 -14.211 1.00 96.56 91 MET A C 1
ATOM 717 O O . MET A 1 91 ? 22.248 3.746 -13.177 1.00 96.56 91 MET A O 1
ATOM 721 N N . ASP A 1 92 ? 21.406 4.023 -15.244 1.00 96.00 92 ASP A N 1
ATOM 722 C CA . ASP A 1 92 ? 21.567 5.479 -15.291 1.00 96.00 92 ASP A CA 1
ATOM 723 C C . ASP A 1 92 ? 20.671 6.184 -14.257 1.00 96.00 92 ASP A C 1
ATOM 725 O O . ASP A 1 92 ? 21.062 7.187 -13.663 1.00 96.00 92 ASP A O 1
ATOM 729 N N . HIS A 1 93 ? 19.495 5.616 -13.968 1.00 94.62 93 HIS A N 1
ATOM 730 C CA . HIS A 1 93 ? 18.537 6.127 -12.980 1.00 94.62 93 HIS A CA 1
ATOM 731 C C . HIS A 1 93 ? 18.463 5.253 -11.712 1.00 94.62 93 HIS A C 1
ATOM 733 O O . HIS A 1 93 ? 17.438 5.180 -11.022 1.00 94.62 93 HIS A O 1
ATOM 739 N N . TYR A 1 94 ? 19.565 4.565 -11.401 1.00 94.31 94 TYR A N 1
ATOM 740 C CA . TYR A 1 94 ? 19.632 3.594 -10.311 1.00 94.31 94 TYR A CA 1
ATOM 741 C C . TYR A 1 94 ? 19.442 4.237 -8.933 1.00 94.31 94 TYR A C 1
ATOM 743 O O . TYR A 1 94 ? 18.713 3.699 -8.102 1.00 94.31 94 TYR A O 1
ATOM 751 N N . GLU A 1 95 ? 20.026 5.414 -8.692 1.00 95.38 95 GLU A N 1
ATOM 752 C CA . GLU A 1 95 ? 19.905 6.118 -7.405 1.00 95.38 95 GLU A CA 1
ATOM 753 C C . GLU A 1 95 ? 18.457 6.494 -7.068 1.00 95.38 95 GLU A C 1
ATOM 755 O O . GLU A 1 95 ? 18.033 6.389 -5.916 1.00 95.38 95 GLU A O 1
ATOM 760 N N . GLU A 1 96 ? 17.667 6.885 -8.069 1.00 94.12 96 GLU A N 1
ATOM 761 C CA . GLU A 1 96 ? 16.246 7.170 -7.871 1.00 94.12 96 GLU A CA 1
ATOM 762 C C . GLU A 1 96 ? 15.455 5.876 -7.646 1.00 94.12 96 GLU A C 1
ATOM 764 O O . GLU A 1 96 ? 14.579 5.822 -6.784 1.00 94.12 96 GLU A O 1
ATOM 769 N N . HIS A 1 97 ? 15.796 4.802 -8.371 1.00 95.75 97 HIS A N 1
ATOM 770 C CA . HIS A 1 97 ? 15.186 3.489 -8.160 1.00 95.75 97 HIS A CA 1
ATOM 771 C C . HIS A 1 97 ? 15.428 2.955 -6.742 1.00 95.75 97 HIS A C 1
ATOM 773 O O . HIS A 1 97 ? 14.507 2.413 -6.128 1.00 95.75 97 HIS A O 1
ATOM 779 N N . LEU A 1 98 ? 16.638 3.135 -6.205 1.00 96.25 98 LEU A N 1
ATOM 780 C CA . LEU A 1 98 ? 17.014 2.684 -4.865 1.00 96.25 98 LEU A CA 1
ATOM 781 C C . LEU A 1 98 ? 16.091 3.231 -3.772 1.00 96.25 98 LEU A C 1
ATOM 783 O O . LEU A 1 98 ? 15.794 2.513 -2.822 1.00 96.25 98 LEU A O 1
ATOM 787 N N . LYS A 1 99 ? 15.560 4.449 -3.932 1.00 96.31 99 LYS A N 1
ATOM 788 C CA . LYS A 1 99 ? 14.635 5.063 -2.962 1.00 96.31 99 LYS A CA 1
ATOM 789 C C . LYS A 1 99 ? 13.345 4.264 -2.759 1.00 96.31 99 LYS A C 1
ATOM 791 O O . LYS A 1 99 ? 12.703 4.408 -1.723 1.00 96.31 99 LYS A O 1
ATOM 796 N N . ILE A 1 100 ? 12.950 3.457 -3.746 1.00 96.19 100 ILE A N 1
ATOM 797 C CA . ILE A 1 100 ? 11.704 2.676 -3.726 1.00 96.19 100 ILE A CA 1
ATOM 798 C C . ILE A 1 100 ? 11.926 1.165 -3.853 1.00 96.19 100 ILE A C 1
ATOM 800 O O . ILE A 1 100 ? 10.980 0.399 -3.673 1.00 96.19 100 ILE A O 1
ATOM 804 N N . CYS A 1 101 ? 13.144 0.723 -4.179 1.00 97.44 101 CYS A N 1
ATOM 805 C CA . CYS A 1 101 ? 13.448 -0.673 -4.491 1.00 97.44 101 CYS A CA 1
ATOM 806 C C . CYS A 1 101 ? 13.096 -1.613 -3.329 1.00 97.44 101 CYS A C 1
ATOM 808 O O . CYS A 1 101 ? 12.419 -2.619 -3.545 1.00 97.44 101 CYS A O 1
ATOM 810 N N . ASP A 1 102 ? 13.447 -1.243 -2.096 1.00 97.12 102 ASP A N 1
ATOM 811 C CA . ASP A 1 102 ? 13.134 -2.038 -0.903 1.00 97.12 102 ASP A CA 1
ATOM 812 C C . ASP A 1 102 ? 11.625 -2.171 -0.681 1.00 97.12 102 ASP A C 1
ATOM 814 O O . ASP A 1 102 ? 11.121 -3.252 -0.381 1.00 97.12 102 ASP A O 1
ATOM 818 N N . THR A 1 103 ? 10.870 -1.089 -0.891 1.00 96.94 103 THR A N 1
ATOM 819 C CA . THR A 1 103 ? 9.406 -1.118 -0.796 1.00 96.94 103 THR A CA 1
ATOM 820 C C . THR A 1 103 ? 8.803 -2.025 -1.864 1.00 96.94 103 THR A C 1
ATOM 822 O O . THR A 1 103 ? 7.904 -2.810 -1.571 1.00 96.94 103 THR A O 1
ATOM 825 N N . LEU A 1 104 ? 9.307 -1.963 -3.099 1.00 97.50 104 LEU A N 1
ATOM 826 C CA . LEU A 1 104 ? 8.871 -2.863 -4.164 1.00 97.50 104 LEU A CA 1
ATOM 827 C C . LEU A 1 104 ? 9.197 -4.320 -3.823 1.00 97.50 104 LEU A C 1
ATOM 829 O O . LEU A 1 104 ? 8.349 -5.186 -4.014 1.00 97.50 104 LEU A O 1
ATOM 833 N N . ARG A 1 105 ? 10.374 -4.600 -3.256 1.00 97.81 105 ARG A N 1
ATOM 834 C CA . ARG A 1 105 ? 10.730 -5.949 -2.809 1.00 97.81 105 ARG A CA 1
ATOM 835 C C . ARG A 1 105 ? 9.780 -6.458 -1.723 1.00 97.81 105 ARG A C 1
ATOM 837 O O . ARG A 1 105 ? 9.279 -7.571 -1.842 1.00 97.81 105 ARG A O 1
ATOM 844 N N . GLN A 1 106 ? 9.463 -5.634 -0.723 1.00 97.19 106 GLN A N 1
ATOM 845 C CA . GLN A 1 106 ? 8.488 -5.992 0.314 1.00 97.19 106 GLN A CA 1
ATOM 846 C C . GLN A 1 106 ? 7.113 -6.300 -0.287 1.00 97.19 106 GLN A C 1
ATOM 848 O O . GLN A 1 106 ? 6.497 -7.294 0.077 1.00 97.19 106 GLN A O 1
ATOM 853 N N . ILE A 1 107 ? 6.647 -5.498 -1.252 1.00 96.88 107 ILE A N 1
ATOM 854 C CA . ILE A 1 107 ? 5.379 -5.754 -1.953 1.00 96.88 107 ILE A CA 1
ATOM 855 C C . ILE A 1 107 ? 5.429 -7.088 -2.705 1.00 96.88 107 ILE A C 1
ATOM 857 O O . ILE A 1 107 ? 4.442 -7.822 -2.703 1.00 96.88 107 ILE A O 1
ATOM 861 N N . ASN A 1 108 ? 6.556 -7.403 -3.349 1.00 97.81 108 ASN A N 1
ATOM 862 C CA . ASN A 1 108 ? 6.747 -8.672 -4.043 1.00 97.81 108 ASN A CA 1
ATOM 863 C C . ASN A 1 108 ? 6.590 -9.851 -3.070 1.00 97.81 108 ASN A C 1
ATOM 865 O O . ASN A 1 108 ? 5.759 -10.731 -3.303 1.00 97.81 108 ASN A O 1
ATOM 869 N N . GLU A 1 109 ? 7.345 -9.838 -1.974 1.00 97.25 109 GLU A N 1
ATOM 870 C CA . GLU A 1 109 ? 7.327 -10.890 -0.955 1.00 97.25 109 GLU A CA 1
ATOM 871 C C . GLU A 1 109 ? 5.946 -11.011 -0.289 1.00 97.25 109 GLU A C 1
ATOM 873 O O . GLU A 1 109 ? 5.430 -12.118 -0.137 1.00 97.25 109 GLU A O 1
ATOM 878 N N . ASP A 1 110 ? 5.302 -9.888 0.045 1.00 96.62 110 ASP A N 1
ATOM 879 C CA . ASP A 1 110 ? 3.973 -9.854 0.664 1.00 96.62 110 ASP A CA 1
ATOM 880 C C . ASP A 1 110 ? 2.877 -10.384 -0.284 1.00 96.62 110 ASP A C 1
ATOM 882 O O . ASP A 1 110 ? 1.966 -11.097 0.150 1.00 96.62 110 ASP A O 1
ATOM 886 N N . ASP A 1 111 ? 2.940 -10.066 -1.582 1.00 96.25 111 ASP A N 1
ATOM 887 C CA . ASP A 1 111 ? 1.993 -10.589 -2.573 1.00 96.25 111 ASP A CA 1
ATOM 888 C C . ASP A 1 111 ? 2.186 -12.107 -2.763 1.00 96.25 111 ASP A C 1
ATOM 890 O O . ASP A 1 111 ? 1.200 -12.853 -2.807 1.00 96.25 111 ASP A O 1
ATOM 894 N N . HIS A 1 112 ? 3.431 -12.594 -2.813 1.00 97.06 112 HIS A N 1
ATOM 895 C CA . HIS A 1 112 ? 3.715 -14.033 -2.841 1.00 97.06 112 HIS A CA 1
ATOM 896 C C . HIS A 1 112 ? 3.257 -14.738 -1.566 1.00 97.06 112 HIS A C 1
ATOM 898 O O . HIS A 1 112 ? 2.674 -15.821 -1.651 1.00 97.06 112 HIS A O 1
ATOM 904 N N . ASP A 1 113 ? 3.412 -14.108 -0.403 1.00 95.69 113 ASP A N 1
ATOM 905 C CA . ASP A 1 113 ? 2.919 -14.633 0.866 1.00 95.69 113 ASP A CA 1
ATOM 906 C C . ASP A 1 113 ? 1.399 -14.837 0.833 1.00 95.69 113 ASP A C 1
ATOM 908 O O . ASP A 1 113 ? 0.910 -15.919 1.161 1.00 95.69 113 ASP A O 1
ATOM 912 N N . LEU A 1 114 ? 0.641 -13.874 0.293 1.00 94.00 114 LEU A N 1
ATOM 913 C CA . LEU A 1 114 ? -0.813 -13.988 0.082 1.00 94.00 114 LEU A CA 1
ATOM 914 C C . LEU A 1 114 ? -1.220 -15.124 -0.868 1.00 94.00 114 LEU A C 1
ATOM 916 O O . LEU A 1 114 ? -2.390 -15.515 -0.910 1.00 94.00 114 LEU A O 1
ATOM 920 N N . ARG A 1 115 ? -0.290 -15.647 -1.670 1.00 95.00 115 ARG A N 1
ATOM 921 C CA . ARG A 1 115 ? -0.508 -16.781 -2.582 1.00 95.00 115 ARG A CA 1
ATOM 922 C C . ARG A 1 115 ? 0.178 -18.066 -2.110 1.00 95.00 115 ARG A C 1
ATOM 924 O O . ARG A 1 115 ? -0.016 -19.107 -2.744 1.00 95.00 115 ARG A O 1
ATOM 931 N N . SER A 1 116 ? 0.902 -18.020 -0.989 1.00 93.62 116 SER A N 1
ATOM 932 C CA . SER A 1 116 ? 1.643 -19.148 -0.413 1.00 93.62 116 SER A CA 1
ATOM 933 C C . SER A 1 116 ? 0.736 -20.272 0.088 1.00 93.62 116 SER A C 1
ATOM 935 O O . SER A 1 116 ? 1.166 -21.418 0.166 1.00 93.62 116 SER A O 1
ATOM 937 N N . GLY A 1 117 ? -0.527 -19.973 0.403 1.00 91.12 117 GLY A N 1
ATOM 938 C CA . GLY A 1 117 ? -1.469 -20.942 0.963 1.00 91.12 117 GLY A CA 1
ATOM 939 C C . GLY A 1 117 ? -1.265 -21.224 2.453 1.00 91.12 117 GLY A C 1
ATOM 940 O O . GLY A 1 117 ? -1.896 -22.144 2.972 1.00 91.12 117 GLY A O 1
ATOM 941 N N . ARG A 1 118 ? -0.415 -20.453 3.147 1.00 93.31 118 ARG A N 1
ATOM 942 C CA . ARG A 1 118 ? -0.328 -20.519 4.609 1.00 93.31 118 ARG A CA 1
ATOM 943 C C . ARG A 1 118 ? -1.617 -20.033 5.273 1.00 93.31 118 ARG A C 1
ATOM 945 O O . ARG A 1 118 ? -2.413 -19.306 4.680 1.00 93.31 118 ARG A O 1
ATOM 952 N N . VAL A 1 119 ? -1.777 -20.387 6.543 1.00 91.69 119 VAL A N 1
ATOM 953 C CA . VAL A 1 119 ? -2.806 -19.806 7.411 1.00 91.69 119 VAL A CA 1
ATOM 954 C C . VAL A 1 119 ? -2.321 -18.445 7.924 1.00 91.69 119 VAL A C 1
ATOM 956 O O . VAL A 1 119 ? -1.169 -18.308 8.343 1.00 91.69 119 VAL A O 1
ATOM 959 N N . PHE A 1 120 ? -3.198 -17.442 7.875 1.00 91.94 120 PHE A N 1
ATOM 960 C CA . PHE A 1 120 ? -2.935 -16.084 8.358 1.00 91.94 120 PHE A CA 1
ATOM 961 C C . PHE A 1 120 ? -3.556 -15.901 9.740 1.00 91.94 120 PHE A C 1
ATOM 963 O O . PHE A 1 120 ? -4.721 -15.526 9.854 1.00 91.94 120 PHE A O 1
ATOM 970 N N . TYR A 1 121 ? -2.785 -16.178 10.789 1.00 90.81 121 TYR A N 1
ATOM 971 C CA . TYR A 1 121 ? -3.236 -15.978 12.169 1.00 90.81 121 TYR A CA 1
ATOM 972 C C . TYR A 1 121 ? -3.376 -14.496 12.517 1.00 90.81 121 TYR A C 1
ATOM 974 O O . TYR A 1 121 ? -4.245 -14.135 13.302 1.00 90.81 121 TYR A O 1
ATOM 982 N N . GLU A 1 122 ? -2.596 -13.627 11.868 1.00 91.25 122 GLU A N 1
ATOM 983 C CA . GLU A 1 122 ? -2.762 -12.176 11.967 1.00 91.25 122 GLU A CA 1
ATOM 984 C C . GLU A 1 122 ? -4.120 -11.696 11.431 1.00 91.25 122 GLU A C 1
ATOM 986 O O . GLU A 1 122 ? -4.552 -10.598 11.743 1.00 91.25 122 GLU A O 1
ATOM 991 N N . GLY A 1 123 ? -4.818 -12.503 10.628 1.00 87.88 123 GLY A N 1
ATOM 992 C CA . GLY A 1 123 ? -6.159 -12.186 10.140 1.00 87.88 123 GLY A CA 1
ATOM 993 C C . GLY A 1 123 ? -7.275 -12.486 11.144 1.00 87.88 123 GLY A C 1
ATOM 994 O O . GLY A 1 123 ? -8.437 -12.222 10.835 1.00 87.88 123 GLY A O 1
ATOM 995 N N . ASN A 1 124 ? -6.959 -13.047 12.316 1.00 91.06 124 ASN A N 1
ATOM 996 C CA . ASN A 1 124 ? -7.947 -13.342 13.347 1.00 91.06 124 ASN A CA 1
ATOM 997 C C . ASN A 1 124 ? -8.397 -12.041 14.011 1.00 91.06 124 ASN A C 1
ATOM 999 O O . ASN A 1 124 ? -7.682 -11.453 14.821 1.00 91.06 124 ASN A O 1
ATOM 1003 N N . LEU A 1 125 ? -9.588 -11.581 13.631 1.00 92.12 125 LEU A N 1
ATOM 1004 C CA . LEU A 1 125 ? -10.169 -10.373 14.195 1.00 92.12 125 LEU A CA 1
ATOM 1005 C C . LEU A 1 125 ? -10.695 -10.649 15.613 1.00 92.12 125 LEU A C 1
ATOM 1007 O O . LEU A 1 125 ? -11.354 -11.673 15.813 1.00 92.12 125 LEU A O 1
ATOM 1011 N N . PRO A 1 126 ? -10.452 -9.739 16.570 1.00 91.81 126 PRO A N 1
ATOM 1012 C CA . PRO A 1 126 ? -11.024 -9.822 17.907 1.00 91.81 126 PRO A CA 1
ATOM 1013 C C . PRO A 1 126 ? -12.548 -9.777 17.884 1.00 91.81 126 PRO A C 1
ATOM 1015 O O . PRO A 1 126 ? -13.154 -9.216 16.963 1.00 91.81 126 PRO A O 1
ATOM 1018 N N . ASP A 1 127 ? -13.154 -10.324 18.934 1.00 90.12 127 ASP A N 1
ATOM 1019 C CA . ASP A 1 127 ? -14.603 -10.365 19.110 1.00 90.12 127 ASP A CA 1
ATOM 1020 C C . ASP A 1 127 ? -15.176 -8.966 19.438 1.00 90.12 127 ASP A C 1
ATOM 1022 O O . ASP A 1 127 ? -14.520 -7.923 19.273 1.00 90.12 127 ASP A O 1
ATOM 1026 N N . LEU A 1 128 ? -16.438 -8.938 19.859 1.00 89.25 128 LEU A N 1
ATOM 1027 C CA . LEU A 1 128 ? -17.162 -7.754 20.295 1.00 89.25 128 LEU A CA 1
ATOM 1028 C C . LEU A 1 128 ? -16.343 -6.925 21.292 1.00 89.25 128 LEU A C 1
ATOM 1030 O O . LEU A 1 128 ? -15.799 -7.437 22.266 1.00 89.25 128 LEU A O 1
ATOM 1034 N N . GLN A 1 129 ? -16.278 -5.620 21.028 1.00 89.25 129 GLN A N 1
ATOM 1035 C CA . GLN A 1 129 ? -15.666 -4.664 21.942 1.00 89.25 129 GLN A CA 1
ATOM 1036 C C . GLN A 1 129 ? -16.496 -4.579 23.226 1.00 89.25 129 GLN A C 1
ATOM 1038 O O . GLN A 1 129 ? -17.720 -4.487 23.154 1.00 89.25 129 GLN A O 1
ATOM 1043 N N . MET A 1 130 ? -15.831 -4.565 24.382 1.00 88.19 130 MET A N 1
ATOM 1044 C CA . MET A 1 130 ? -16.485 -4.278 25.661 1.00 88.19 130 MET A CA 1
ATOM 1045 C C . MET A 1 130 ? -17.018 -2.840 25.677 1.00 88.19 130 MET A C 1
ATOM 1047 O O . MET A 1 130 ? -16.288 -1.916 25.315 1.00 88.19 130 MET A O 1
ATOM 1051 N N . ASP A 1 131 ? -18.249 -2.640 26.146 1.00 84.88 131 ASP A N 1
ATOM 1052 C CA . ASP A 1 131 ? -18.913 -1.327 26.138 1.00 84.88 131 ASP A CA 1
ATOM 1053 C C . ASP A 1 131 ? -18.137 -0.266 26.942 1.00 84.88 131 ASP A C 1
ATOM 1055 O O . ASP A 1 131 ? -18.131 0.914 26.591 1.00 84.88 131 ASP A O 1
ATOM 1059 N N . GLU A 1 132 ? -17.436 -0.672 28.005 1.00 87.44 132 GLU A N 1
ATOM 1060 C CA . GLU A 1 132 ? -16.650 0.227 28.854 1.00 87.44 132 GLU A CA 1
ATOM 1061 C C . GLU A 1 132 ? -15.244 0.528 28.306 1.00 87.44 132 GLU A C 1
ATOM 1063 O O . GLU A 1 132 ? -14.574 1.448 28.786 1.00 87.44 132 GLU A O 1
ATOM 1068 N N . ALA A 1 133 ? -14.768 -0.236 27.318 1.00 87.44 133 ALA A N 1
ATOM 1069 C CA . ALA A 1 133 ? -13.418 -0.115 26.781 1.00 87.44 133 ALA A CA 1
ATOM 1070 C C . ALA A 1 133 ? -13.399 0.781 25.535 1.00 87.44 133 ALA A C 1
ATOM 1072 O O . ALA A 1 133 ? -13.798 0.381 24.440 1.00 87.44 133 ALA A O 1
ATOM 1073 N N . ALA A 1 134 ? -12.872 1.997 25.680 1.00 89.75 134 ALA A N 1
ATOM 1074 C CA . ALA A 1 134 ? -12.743 2.929 24.564 1.00 89.75 134 ALA A CA 1
ATOM 1075 C C . ALA A 1 134 ? -11.702 2.456 23.530 1.00 89.75 134 ALA A C 1
ATOM 1077 O O . ALA A 1 134 ? -10.560 2.141 23.870 1.00 89.75 134 ALA A O 1
ATOM 1078 N N . VAL A 1 135 ? -12.076 2.493 22.249 1.00 91.44 135 VAL A N 1
ATOM 1079 C CA . VAL A 1 135 ? -11.175 2.187 21.129 1.00 91.44 135 VAL A CA 1
ATOM 1080 C C . VAL A 1 135 ? -10.354 3.421 20.762 1.00 91.44 135 VAL A C 1
ATOM 1082 O O . VAL A 1 135 ? -10.901 4.496 20.508 1.00 91.44 135 VAL A O 1
ATOM 1085 N N . ASN A 1 136 ? -9.034 3.262 20.677 1.00 91.44 136 ASN A N 1
ATOM 1086 C CA . ASN A 1 136 ? -8.127 4.328 20.265 1.00 91.44 136 ASN A CA 1
ATOM 1087 C C . ASN A 1 136 ? -7.691 4.135 18.809 1.00 91.44 136 ASN A C 1
ATOM 1089 O O . ASN A 1 136 ? -6.954 3.212 18.496 1.00 91.44 136 ASN A O 1
ATOM 1093 N N . MET A 1 137 ? -8.112 5.032 17.916 1.00 91.75 137 MET A N 1
ATOM 1094 C CA . MET A 1 137 ? -7.822 4.944 16.475 1.00 91.75 137 MET A CA 1
ATOM 1095 C C . MET A 1 137 ? -6.665 5.854 16.018 1.00 91.75 137 MET A C 1
ATOM 1097 O O . MET A 1 137 ? -6.560 6.167 14.835 1.00 91.75 137 MET A O 1
ATOM 1101 N N . THR A 1 138 ? -5.811 6.326 16.933 1.00 88.94 138 THR A N 1
ATOM 1102 C CA . THR A 1 138 ? -4.753 7.310 16.616 1.00 88.94 138 THR A CA 1
ATOM 1103 C C . THR A 1 138 ? -3.614 6.713 15.787 1.00 88.94 138 THR A C 1
ATOM 1105 O O . THR A 1 138 ? -3.077 7.372 14.898 1.00 88.94 138 THR A O 1
ATOM 1108 N N . ASN A 1 139 ? -3.226 5.472 16.079 1.00 91.50 139 ASN A N 1
ATOM 1109 C CA . ASN A 1 139 ? -2.217 4.721 15.335 1.00 91.50 139 ASN A CA 1
ATOM 1110 C C . ASN A 1 139 ? -2.519 3.214 15.414 1.00 91.50 139 ASN A C 1
ATOM 1112 O O . ASN A 1 139 ? -3.353 2.793 16.215 1.00 91.50 139 ASN A O 1
ATOM 1116 N N . TRP A 1 140 ? -1.842 2.409 14.590 1.00 93.56 140 TRP A N 1
ATOM 1117 C CA . TRP A 1 140 ? -2.092 0.967 14.517 1.00 93.56 140 TRP A CA 1
ATOM 1118 C C . TRP A 1 140 ? -1.826 0.234 15.831 1.00 93.56 140 TRP A C 1
ATOM 1120 O O . TRP A 1 140 ? -2.653 -0.584 16.215 1.00 93.56 140 TRP A O 1
ATOM 1130 N N . ASP A 1 141 ? -0.754 0.567 16.548 1.00 92.12 141 ASP A N 1
ATOM 1131 C CA . ASP A 1 141 ? -0.393 -0.116 17.798 1.00 92.12 141 ASP A CA 1
ATOM 1132 C C . ASP A 1 141 ? -1.462 0.091 18.878 1.00 92.12 141 ASP A C 1
ATOM 1134 O O . ASP A 1 141 ? -1.939 -0.857 19.497 1.00 92.12 141 ASP A O 1
ATOM 1138 N N . THR A 1 142 ? -1.899 1.338 19.069 1.00 92.44 142 THR A N 1
ATOM 1139 C CA . THR A 1 142 ? -2.960 1.680 20.030 1.00 92.44 142 THR A CA 1
ATOM 1140 C C . THR A 1 142 ? -4.310 1.106 19.621 1.00 92.44 142 THR A C 1
ATOM 1142 O O . THR A 1 142 ? -5.055 0.640 20.484 1.00 92.44 142 THR A O 1
ATOM 1145 N N . PHE A 1 143 ? -4.615 1.085 18.322 1.00 93.75 143 PHE A N 1
ATOM 1146 C CA . PHE A 1 143 ? -5.832 0.467 17.809 1.00 93.75 143 PHE A CA 1
ATOM 1147 C C . 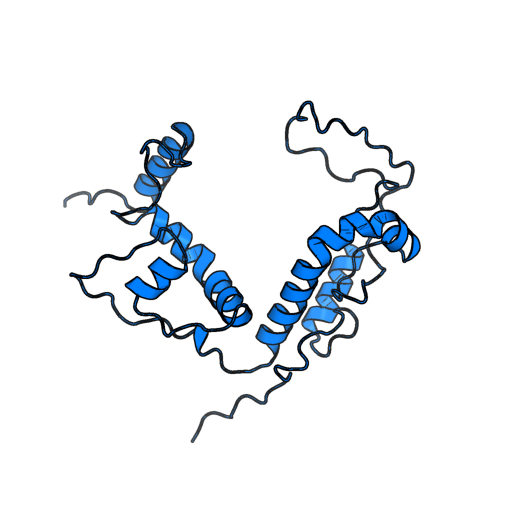PHE A 1 143 ? -5.845 -1.033 18.072 1.00 93.75 143 PHE A C 1
ATOM 1149 O O . PHE A 1 143 ? -6.801 -1.536 18.655 1.00 93.75 143 PHE A O 1
ATOM 1156 N N . MET A 1 144 ? -4.775 -1.735 17.702 1.00 93.69 144 MET A N 1
ATOM 1157 C CA . MET A 1 144 ? -4.667 -3.176 17.901 1.00 93.69 144 MET A CA 1
ATOM 1158 C C . MET A 1 144 ? -4.698 -3.544 19.384 1.00 93.69 144 MET A C 1
ATOM 1160 O O . MET A 1 144 ? -5.411 -4.468 19.760 1.00 93.69 144 MET A O 1
ATOM 1164 N N . TYR A 1 145 ? -4.019 -2.771 20.234 1.00 92.38 145 TYR A N 1
ATOM 1165 C CA . TYR A 1 145 ? -4.053 -2.969 21.681 1.00 92.38 145 TYR A CA 1
ATOM 1166 C C . TYR A 1 145 ? -5.460 -2.773 22.266 1.00 92.38 145 TYR A C 1
ATOM 1168 O O . TYR A 1 145 ? -5.965 -3.642 22.967 1.00 92.38 145 TYR A O 1
ATOM 1176 N N . THR A 1 146 ? -6.126 -1.653 21.962 1.00 92.94 146 THR A N 1
ATOM 1177 C CA . THR A 1 146 ? -7.455 -1.338 22.534 1.00 92.94 146 THR A CA 1
ATOM 1178 C C . THR A 1 146 ? -8.593 -2.192 21.978 1.00 92.94 146 THR A C 1
ATOM 1180 O O . THR A 1 146 ? -9.638 -2.296 22.617 1.00 92.94 146 THR A O 1
ATOM 1183 N N . ARG A 1 147 ? -8.396 -2.804 20.804 1.00 92.38 147 ARG A N 1
ATOM 1184 C CA . ARG A 1 147 ? -9.295 -3.808 20.220 1.00 92.38 147 ARG A CA 1
ATOM 1185 C C . ARG A 1 147 ? -8.921 -5.243 20.581 1.00 92.38 147 ARG A C 1
ATOM 1187 O O . ARG A 1 147 ? -9.562 -6.138 20.050 1.00 92.38 147 ARG A O 1
ATOM 1194 N N . GLU A 1 148 ? -7.927 -5.457 21.442 1.00 92.81 148 GLU A N 1
ATOM 1195 C CA . GLU A 1 148 ? -7.518 -6.785 21.925 1.00 92.81 148 GLU A CA 1
ATOM 1196 C C . GLU A 1 148 ? -7.078 -7.743 20.802 1.00 92.81 148 GLU A C 1
ATOM 1198 O O . GLU A 1 148 ? -7.393 -8.932 20.801 1.00 92.81 148 GLU A O 1
ATOM 1203 N N . PHE A 1 149 ? -6.342 -7.227 19.813 1.00 93.50 149 PHE A N 1
ATOM 1204 C CA . PHE A 1 149 ? -5.679 -8.078 18.825 1.00 93.50 149 PHE A CA 1
ATOM 1205 C C . PHE A 1 149 ? -4.585 -8.926 19.478 1.00 93.50 149 PHE A C 1
ATOM 1207 O O . PHE A 1 149 ? -3.872 -8.471 20.374 1.00 93.50 149 PHE A O 1
ATOM 1214 N N . GLU A 1 150 ? -4.412 -10.146 18.965 1.00 91.69 150 GLU A N 1
ATOM 1215 C CA . GLU A 1 150 ? -3.237 -10.960 19.270 1.00 91.69 150 GLU A CA 1
ATOM 1216 C C . GLU A 1 150 ? -1.961 -10.198 18.884 1.00 91.69 150 GLU A C 1
ATOM 1218 O O . GLU A 1 150 ? -1.930 -9.476 17.881 1.00 91.69 150 GLU A O 1
ATOM 1223 N N . ALA A 1 151 ? -0.897 -10.360 19.671 1.00 89.06 151 ALA A N 1
ATOM 1224 C CA . ALA A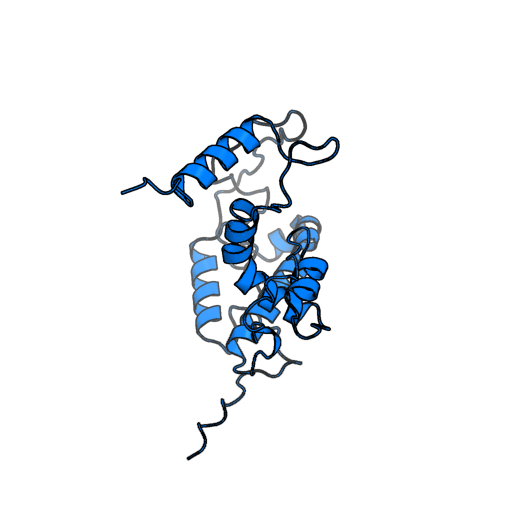 1 151 ? 0.336 -9.620 19.451 1.00 89.06 151 ALA A CA 1
ATOM 1225 C C . ALA A 1 151 ? 0.969 -9.993 18.099 1.00 89.06 151 ALA A C 1
ATOM 1227 O O . ALA A 1 151 ? 1.423 -11.119 17.878 1.00 89.06 151 ALA A O 1
ATOM 1228 N N . VAL A 1 152 ? 1.041 -9.021 17.188 1.00 90.62 152 VAL A N 1
ATOM 1229 C CA . VAL A 1 152 ? 1.657 -9.197 15.872 1.00 90.62 152 VAL A CA 1
ATOM 1230 C C . VAL A 1 152 ? 3.138 -8.831 15.958 1.00 90.62 152 VAL A C 1
ATOM 1232 O O . VAL A 1 152 ? 3.506 -7.664 16.024 1.00 90.62 152 VAL A O 1
ATOM 1235 N N . ASN A 1 153 ? 4.002 -9.846 15.939 1.00 88.12 153 ASN A N 1
ATOM 1236 C CA . ASN A 1 153 ? 5.435 -9.686 16.224 1.00 88.12 153 ASN A CA 1
ATOM 1237 C C . ASN A 1 153 ? 6.330 -9.591 14.975 1.00 88.12 153 ASN A C 1
ATOM 1239 O O . ASN A 1 153 ? 7.551 -9.668 15.092 1.00 88.12 153 ASN A O 1
ATOM 1243 N N . SER A 1 154 ? 5.755 -9.479 13.774 1.00 92.38 154 SER A N 1
ATOM 1244 C CA . SER A 1 154 ? 6.534 -9.354 12.539 1.00 92.38 154 SER A CA 1
ATOM 1245 C C . SER A 1 154 ? 6.018 -8.228 11.654 1.00 92.38 154 SER A C 1
ATOM 1247 O O . SER A 1 154 ? 4.807 -8.062 11.488 1.00 92.38 154 SER A O 1
ATOM 1249 N N . ASP A 1 155 ? 6.942 -7.503 11.021 1.00 93.62 155 ASP A N 1
ATOM 1250 C CA . ASP A 1 155 ? 6.604 -6.406 10.111 1.00 93.62 155 ASP A CA 1
ATOM 1251 C C . ASP A 1 155 ? 5.756 -6.885 8.930 1.00 93.62 155 ASP A C 1
ATOM 1253 O O . ASP A 1 155 ? 4.833 -6.196 8.503 1.00 93.62 155 ASP A O 1
ATOM 1257 N N . ARG A 1 156 ? 6.028 -8.092 8.416 1.00 94.25 156 ARG A N 1
ATOM 1258 C CA . ARG A 1 156 ? 5.244 -8.692 7.329 1.00 94.25 156 ARG A CA 1
ATOM 1259 C C . ARG A 1 156 ? 3.797 -8.921 7.753 1.00 94.25 156 ARG A C 1
ATOM 1261 O O . ARG A 1 156 ? 2.890 -8.461 7.066 1.00 94.25 156 ARG A O 1
ATOM 1268 N N . SER A 1 157 ? 3.562 -9.572 8.893 1.00 94.12 157 SER A N 1
ATOM 1269 C CA . SER A 1 157 ? 2.198 -9.772 9.396 1.00 94.12 157 SER A CA 1
ATOM 1270 C C . SER A 1 157 ? 1.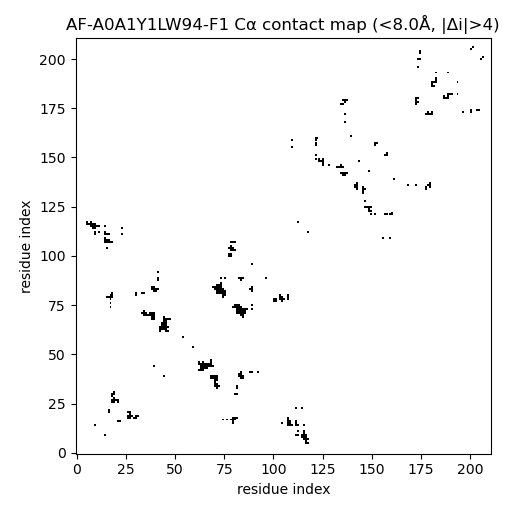500 -8.446 9.692 1.00 94.12 157 SER A C 1
ATOM 1272 O O . SER A 1 157 ? 0.323 -8.303 9.361 1.00 94.12 157 SER A O 1
ATOM 1274 N N . MET A 1 158 ? 2.229 -7.450 10.214 1.00 95.00 158 MET A N 1
ATOM 1275 C CA . MET A 1 158 ? 1.705 -6.094 10.393 1.00 95.00 158 MET A CA 1
ATOM 1276 C C . MET A 1 158 ? 1.272 -5.472 9.064 1.00 95.00 158 MET A C 1
ATOM 1278 O O . MET A 1 158 ? 0.166 -4.941 8.971 1.00 95.00 158 MET A O 1
ATOM 1282 N N . ARG A 1 159 ? 2.073 -5.572 7.997 1.00 94.94 159 ARG A N 1
ATOM 1283 C CA . ARG A 1 159 ? 1.676 -5.084 6.665 1.00 94.94 159 ARG A CA 1
ATOM 1284 C C . ARG A 1 159 ? 0.449 -5.818 6.121 1.00 94.94 159 ARG A C 1
ATOM 1286 O O . ARG A 1 159 ? -0.438 -5.165 5.578 1.00 94.94 159 ARG A O 1
ATOM 1293 N N . GLN A 1 160 ? 0.343 -7.134 6.312 1.00 93.81 160 GLN A N 1
ATOM 1294 C CA . GLN A 1 160 ? -0.814 -7.911 5.845 1.00 93.81 160 GLN A CA 1
ATOM 1295 C C . GLN A 1 160 ? -2.115 -7.492 6.541 1.00 93.81 160 GLN A C 1
ATOM 1297 O O . GLN A 1 160 ? -3.105 -7.171 5.875 1.00 93.81 160 GLN A O 1
ATOM 1302 N N . ILE A 1 161 ? -2.118 -7.448 7.877 1.00 94.69 161 ILE A N 1
ATOM 1303 C CA . ILE A 1 161 ? -3.321 -7.091 8.637 1.00 94.69 161 ILE A CA 1
ATOM 1304 C C . ILE A 1 161 ? -3.700 -5.619 8.426 1.00 94.69 161 ILE A C 1
ATOM 1306 O O . ILE A 1 161 ? -4.871 -5.301 8.217 1.00 94.69 161 ILE A O 1
ATOM 1310 N N . THR A 1 162 ? -2.723 -4.708 8.390 1.00 95.19 162 THR A N 1
ATOM 1311 C CA . THR A 1 162 ? -3.001 -3.283 8.164 1.00 95.19 162 THR A CA 1
ATOM 1312 C C . THR A 1 162 ? -3.464 -3.023 6.734 1.00 95.19 162 THR A C 1
ATOM 1314 O O . THR A 1 162 ? -4.378 -2.223 6.547 1.00 95.19 162 THR A O 1
ATOM 1317 N N . ARG A 1 163 ? -2.960 -3.742 5.720 1.00 94.12 163 ARG A N 1
ATOM 1318 C CA . ARG A 1 163 ? -3.486 -3.689 4.341 1.00 94.12 163 ARG A CA 1
ATOM 1319 C C . ARG A 1 163 ? -4.967 -4.069 4.286 1.00 94.12 163 ARG A C 1
ATOM 1321 O O . ARG A 1 163 ? -5.733 -3.391 3.603 1.00 94.12 163 ARG A O 1
ATOM 1328 N N . LEU A 1 164 ? -5.376 -5.109 5.017 1.00 93.38 164 LEU A N 1
ATOM 1329 C CA . LEU A 1 164 ? -6.780 -5.525 5.120 1.00 93.38 164 LEU A CA 1
ATOM 1330 C C . LEU A 1 164 ? -7.636 -4.467 5.836 1.00 93.38 164 LEU A C 1
ATOM 1332 O O . LEU A 1 164 ? -8.731 -4.135 5.383 1.00 93.38 164 LEU A O 1
ATOM 1336 N N . LEU A 1 165 ? -7.131 -3.926 6.945 1.00 95.38 165 LEU A N 1
ATOM 1337 C CA . LEU A 1 165 ? -7.888 -3.043 7.831 1.00 95.38 165 LEU A CA 1
ATOM 1338 C C . LEU A 1 165 ? -7.864 -1.565 7.427 1.00 95.38 165 LEU A C 1
ATOM 1340 O O . LEU A 1 165 ? -8.702 -0.805 7.903 1.00 95.38 165 LEU A O 1
ATOM 1344 N N . THR A 1 166 ? -6.951 -1.137 6.550 1.00 95.44 166 THR A N 1
ATOM 1345 C CA . THR A 1 166 ? -6.763 0.285 6.209 1.00 95.44 166 THR A CA 1
ATOM 1346 C C . THR A 1 166 ? -8.067 0.935 5.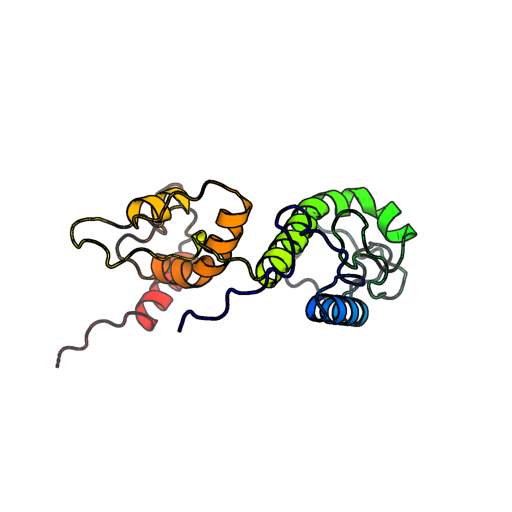770 1.00 95.44 166 THR A C 1
ATOM 1348 O O . THR A 1 166 ? -8.427 1.988 6.290 1.00 95.44 166 THR A O 1
ATOM 1351 N N . TYR A 1 167 ? -8.805 0.310 4.851 1.00 94.00 167 TYR A N 1
ATOM 1352 C CA . TYR A 1 167 ? -10.077 0.859 4.390 1.00 94.00 167 TYR A CA 1
ATOM 1353 C C . TYR A 1 167 ? -11.141 0.930 5.504 1.00 94.00 167 TYR A C 1
ATOM 1355 O O . TYR A 1 167 ? -11.581 2.042 5.811 1.00 94.00 167 TYR A O 1
ATOM 1363 N N . PRO A 1 168 ? -11.550 -0.182 6.153 1.00 93.25 168 PRO A N 1
ATOM 1364 C CA . PRO A 1 168 ? -12.598 -0.122 7.171 1.00 93.25 168 PRO A CA 1
ATOM 1365 C C . PRO A 1 168 ? -12.209 0.731 8.384 1.00 93.25 168 PRO A C 1
ATOM 1367 O O . PRO A 1 168 ? -13.054 1.467 8.885 1.00 93.25 168 PRO A O 1
ATOM 1370 N N . VAL A 1 169 ? -10.947 0.708 8.826 1.00 93.25 169 VAL A N 1
ATOM 1371 C CA . VAL A 1 169 ? -10.491 1.515 9.972 1.00 93.25 169 VAL A CA 1
ATOM 1372 C C . VAL A 1 169 ? -10.422 2.998 9.618 1.00 93.25 169 VAL A C 1
ATOM 1374 O O . VAL A 1 169 ? -10.751 3.823 10.462 1.00 93.25 169 VAL A O 1
ATOM 1377 N N . THR A 1 170 ? -10.097 3.362 8.372 1.00 89.88 170 THR A N 1
ATOM 1378 C CA . THR A 1 170 ? -10.171 4.765 7.920 1.00 89.88 170 THR A CA 1
ATOM 1379 C C . THR A 1 170 ? -11.610 5.279 7.934 1.00 89.88 170 THR A C 1
ATOM 1381 O O . THR A 1 170 ? -11.867 6.395 8.374 1.00 89.88 170 THR A O 1
ATOM 1384 N N . ILE A 1 171 ? -12.576 4.475 7.483 1.00 89.19 171 ILE A N 1
ATOM 1385 C CA . ILE A 1 171 ? -13.992 4.862 7.563 1.00 89.19 171 ILE A CA 1
ATOM 1386 C C . ILE A 1 171 ? -14.450 4.915 9.026 1.00 89.19 171 ILE A C 1
ATOM 1388 O O . ILE A 1 171 ? -15.098 5.878 9.435 1.00 89.19 171 ILE A O 1
ATOM 1392 N N . GLY A 1 172 ? -14.065 3.922 9.829 1.00 89.50 172 GLY A N 1
ATOM 1393 C CA . GLY A 1 172 ? -14.347 3.874 11.260 1.00 89.50 172 GLY A CA 1
ATOM 1394 C C . GLY A 1 172 ? -13.821 5.106 11.991 1.00 89.50 172 GLY A C 1
ATOM 1395 O O . GLY A 1 172 ? -14.581 5.746 12.707 1.00 89.50 172 GLY A O 1
ATOM 1396 N N . SER A 1 173 ? -12.576 5.514 11.744 1.00 89.56 173 SER A N 1
ATOM 1397 C CA . SER A 1 173 ? -11.957 6.668 12.403 1.00 89.56 173 SER A CA 1
ATOM 1398 C C . SER A 1 173 ? -12.616 7.996 12.038 1.00 89.56 173 SER A C 1
ATOM 1400 O O . SER A 1 173 ? -12.648 8.902 12.865 1.00 89.56 173 SER A O 1
ATOM 1402 N N . VAL A 1 174 ? -13.205 8.111 10.844 1.00 86.75 174 VAL A N 1
ATOM 1403 C CA . VAL A 1 174 ? -14.006 9.279 10.443 1.00 86.75 174 VAL A CA 1
ATOM 1404 C C . VAL A 1 174 ? -15.321 9.345 11.227 1.00 86.75 174 VAL A C 1
ATOM 1406 O O . VAL A 1 174 ? -15.726 10.439 11.636 1.00 86.75 174 VAL A O 1
ATOM 1409 N N . LEU A 1 175 ? -15.995 8.205 11.413 1.00 86.06 175 LEU A N 1
ATOM 1410 C CA . LEU A 1 175 ? -17.339 8.117 12.002 1.00 86.06 175 LEU A CA 1
ATOM 1411 C C . LEU A 1 175 ? -17.346 8.010 13.526 1.00 86.06 175 LEU A C 1
ATOM 1413 O O . LEU A 1 175 ? -18.327 8.410 14.150 1.00 86.06 175 LEU A O 1
ATOM 1417 N N . HIS A 1 176 ? -16.277 7.482 14.116 1.00 86.56 176 HIS A N 1
ATOM 1418 C CA . HIS A 1 176 ? -16.188 7.233 15.546 1.00 86.56 176 HIS A CA 1
ATOM 1419 C C . HIS A 1 176 ? -16.296 8.536 16.348 1.00 86.56 176 HIS A C 1
ATOM 1421 O O . HIS A 1 176 ? -15.713 9.564 15.988 1.00 86.56 176 HIS A O 1
ATOM 1427 N N . GLU A 1 177 ? -17.016 8.490 17.468 1.00 80.06 177 GLU A N 1
ATOM 1428 C CA . GLU A 1 177 ? -17.210 9.641 18.358 1.00 80.06 177 GLU A CA 1
ATOM 1429 C C . GLU A 1 177 ? -15.881 10.201 18.888 1.00 80.06 177 GLU A C 1
ATOM 1431 O O . GLU A 1 177 ? -15.676 11.415 18.905 1.00 80.06 177 GLU A O 1
ATOM 1436 N N . LEU A 1 178 ? -14.937 9.312 19.208 1.00 82.44 178 LEU A 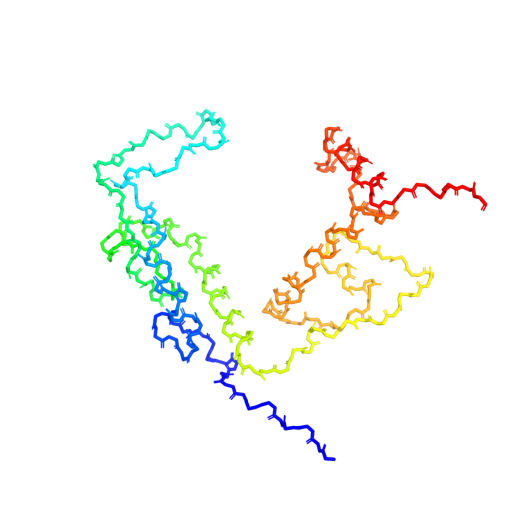N 1
ATOM 1437 C CA . LEU A 1 178 ? -13.568 9.634 19.623 1.00 82.44 178 LEU A CA 1
ATOM 1438 C C . LEU A 1 178 ? -12.580 9.634 18.444 1.00 82.44 178 LEU A C 1
ATOM 1440 O O . LEU A 1 178 ? -11.437 9.208 18.579 1.00 82.44 178 LEU A O 1
ATOM 1444 N N . SER A 1 179 ? -13.038 10.065 17.267 1.00 85.62 179 SER A N 1
ATOM 1445 C CA . SER A 1 179 ? -12.212 10.231 16.065 1.00 85.62 179 SER A CA 1
ATOM 1446 C C . SER A 1 179 ? -10.877 10.930 16.372 1.00 85.62 179 SER A C 1
ATOM 1448 O O . SER A 1 179 ? -10.884 11.978 17.026 1.00 85.62 179 SER A O 1
ATOM 1450 N N . PRO A 1 180 ? -9.748 10.442 15.822 1.00 86.06 180 PRO A N 1
ATOM 1451 C CA . PRO A 1 180 ? -8.433 11.050 16.031 1.00 86.06 180 PRO A CA 1
ATOM 1452 C C . PRO A 1 180 ? -8.272 12.389 15.292 1.00 86.06 180 PRO A C 1
ATOM 1454 O O . PRO A 1 180 ? -7.298 13.103 15.508 1.00 86.06 180 PRO A O 1
ATOM 1457 N N . TYR A 1 181 ? -9.202 12.734 14.398 1.00 84.75 181 TYR A N 1
ATOM 1458 C CA . TYR A 1 181 ? -9.191 13.993 13.658 1.00 84.75 181 TYR A CA 1
ATOM 1459 C C . TYR A 1 181 ? -9.963 15.079 14.417 1.00 84.75 181 TYR A C 1
ATOM 1461 O O . TYR A 1 181 ? -11.194 15.025 14.494 1.00 84.75 181 TYR A O 1
ATOM 1469 N N . SER A 1 182 ? -9.260 16.082 14.950 1.00 76.62 182 SER A N 1
ATOM 1470 C CA . SER A 1 182 ? -9.851 17.246 15.615 1.00 76.62 182 SER A CA 1
ATOM 1471 C C . SER A 1 182 ? -9.171 18.564 15.200 1.00 76.62 182 SER A C 1
ATOM 1473 O O . SER A 1 182 ? -8.213 18.596 14.431 1.00 76.62 182 SER A O 1
ATOM 1475 N N . LEU A 1 183 ? -9.714 19.690 15.676 1.00 68.00 183 LEU A N 1
ATOM 1476 C CA . LEU A 1 183 ? -9.159 21.034 15.452 1.00 68.00 183 LEU A CA 1
ATOM 1477 C C . LEU A 1 183 ? -8.105 21.440 16.500 1.00 68.00 183 LEU A C 1
ATOM 1479 O O . LEU A 1 183 ? -7.716 22.611 16.560 1.00 68.00 183 LEU A O 1
ATOM 1483 N N . LYS A 1 184 ? -7.690 20.535 17.395 1.00 73.19 184 LYS A N 1
ATOM 1484 C CA . LYS A 1 184 ? -6.760 20.893 18.474 1.00 73.19 184 LYS A CA 1
ATOM 1485 C C . LYS A 1 184 ? -5.428 21.383 17.899 1.00 73.19 184 LYS A C 1
ATOM 1487 O O . LYS A 1 184 ? -4.941 20.920 16.870 1.00 73.19 184 LYS A O 1
ATOM 1492 N N . LYS A 1 185 ? -4.825 22.355 18.589 1.00 59.62 185 LYS A N 1
ATOM 1493 C CA . LYS A 1 185 ? -3.562 22.983 18.184 1.00 59.62 185 LYS A CA 1
ATOM 1494 C C . LYS A 1 185 ? -2.459 21.920 18.069 1.00 59.62 185 LYS A C 1
ATOM 1496 O O . LYS A 1 185 ? -2.105 21.311 19.072 1.00 59.62 185 LYS A O 1
ATOM 1501 N N . GLY A 1 186 ? -1.914 21.738 16.865 1.00 67.00 186 GLY A N 1
ATOM 1502 C CA . GLY A 1 186 ? -0.897 20.722 16.554 1.00 67.00 186 GLY A CA 1
ATOM 1503 C C . GLY A 1 186 ? -1.411 19.543 15.721 1.00 67.00 186 GLY A C 1
ATOM 1504 O O . GLY A 1 186 ? -0.605 18.752 15.238 1.00 67.00 186 GLY A O 1
ATOM 1505 N N . GLU A 1 187 ? -2.723 19.436 15.505 1.00 71.88 187 GLU A N 1
ATOM 1506 C CA . GLU A 1 187 ? -3.307 18.424 14.624 1.00 71.88 187 GLU A CA 1
ATOM 1507 C C . GLU A 1 187 ? -3.349 18.881 13.156 1.00 71.88 187 GLU A C 1
ATOM 1509 O O . GLU A 1 187 ? -3.256 20.067 12.837 1.00 71.88 187 GLU A O 1
ATOM 1514 N N . ARG A 1 188 ? -3.451 17.911 12.238 1.00 72.19 188 ARG A N 1
ATOM 1515 C CA . ARG A 1 188 ? -3.307 18.118 10.784 1.00 72.19 188 ARG A CA 1
ATOM 1516 C C . ARG A 1 188 ? -4.605 18.517 10.067 1.00 72.19 188 ARG A C 1
ATOM 1518 O O . ARG A 1 188 ? -4.590 18.676 8.848 1.00 72.19 188 ARG A O 1
ATOM 1525 N N . LEU A 1 189 ? -5.731 18.634 10.776 1.00 81.88 189 LEU A N 1
ATOM 1526 C CA . LEU A 1 189 ? -7.028 18.888 10.149 1.00 81.88 189 LEU A CA 1
ATOM 1527 C C . LEU A 1 189 ? -7.226 20.386 9.878 1.00 81.88 189 LEU A C 1
ATOM 1529 O O . LEU A 1 189 ? -7.325 21.193 10.801 1.00 81.88 189 LEU A O 1
ATOM 1533 N N . THR A 1 190 ? -7.321 20.756 8.601 1.00 85.75 190 THR A N 1
ATOM 1534 C CA . THR A 1 190 ? -7.635 22.131 8.187 1.00 85.75 190 THR A CA 1
ATOM 1535 C C . THR A 1 190 ? -9.128 22.444 8.362 1.00 85.75 190 THR A C 1
ATOM 1537 O O . THR A 1 190 ? -9.951 21.523 8.419 1.00 85.75 190 THR A O 1
ATOM 1540 N N . PRO A 1 191 ? -9.528 23.728 8.393 1.00 85.06 191 PRO A N 1
ATOM 1541 C CA . PRO A 1 191 ? -10.941 24.112 8.392 1.00 85.06 191 PRO A CA 1
ATOM 1542 C C . PRO A 1 191 ? -11.735 23.532 7.206 1.00 85.06 191 PRO A C 1
ATOM 1544 O O . PRO A 1 191 ? -12.879 23.108 7.365 1.00 85.06 191 PRO A O 1
ATOM 1547 N N . GLU A 1 192 ? -11.137 23.474 6.016 1.00 87.31 192 GLU A N 1
ATOM 1548 C CA . GLU A 1 192 ? -11.713 22.865 4.809 1.00 87.31 192 GLU A CA 1
ATOM 1549 C C . GLU A 1 192 ? -11.845 21.345 4.955 1.00 87.31 192 GLU A C 1
ATOM 1551 O O . GLU A 1 192 ? -12.865 20.760 4.572 1.00 87.31 192 GLU A O 1
ATOM 1556 N N . GLY A 1 193 ? -10.840 20.713 5.566 1.00 86.38 193 GLY A N 1
ATOM 1557 C CA . GLY A 1 193 ? -10.887 19.310 5.954 1.00 86.38 193 GLY A CA 1
ATOM 1558 C C . GLY A 1 193 ? -12.071 19.050 6.879 1.00 86.38 193 GLY A C 1
ATOM 1559 O O . GLY A 1 193 ? -12.894 18.190 6.586 1.00 86.38 193 GLY A O 1
ATOM 1560 N N . LEU A 1 194 ? -12.244 19.856 7.929 1.00 83.12 194 LEU A N 1
ATOM 1561 C CA . LEU A 1 194 ? -13.362 19.709 8.861 1.00 83.12 194 LEU A CA 1
ATOM 1562 C C . LEU A 1 194 ? -14.729 19.832 8.176 1.00 83.12 194 LEU A C 1
ATOM 1564 O O . LEU A 1 194 ? -15.632 19.053 8.483 1.00 83.12 194 LEU A O 1
ATOM 1568 N N . LYS A 1 195 ? -14.897 20.774 7.238 1.00 86.81 195 LYS A N 1
ATOM 1569 C CA . LYS A 1 195 ? -16.134 20.885 6.441 1.00 86.81 195 LYS A CA 1
ATOM 1570 C C . LYS A 1 195 ? -16.411 19.592 5.670 1.00 86.81 195 LYS A C 1
ATOM 1572 O O . LYS A 1 195 ? -17.531 19.085 5.711 1.00 86.81 195 LYS A O 1
ATOM 1577 N N . SER A 1 196 ? -15.383 19.029 5.037 1.00 87.56 196 SER A N 1
ATOM 1578 C CA . SER A 1 196 ? -15.472 17.764 4.293 1.00 87.56 196 SER A CA 1
ATOM 1579 C C . SER A 1 196 ? -15.806 16.580 5.211 1.00 87.56 196 SER A C 1
ATOM 1581 O O . SER A 1 196 ? -16.701 15.793 4.908 1.00 87.56 196 SER A O 1
ATOM 1583 N N . PHE A 1 197 ? -15.161 16.496 6.377 1.00 84.75 197 PHE A N 1
ATOM 1584 C CA . PHE A 1 197 ? -15.445 15.492 7.409 1.00 84.75 197 PHE A CA 1
ATOM 1585 C C . PHE A 1 197 ? -16.876 15.597 7.941 1.00 84.75 197 PHE A C 1
ATOM 1587 O O . PHE A 1 197 ? -17.554 14.587 8.112 1.00 84.75 197 PHE A O 1
ATOM 1594 N N . SER A 1 198 ? -17.354 16.819 8.173 1.00 81.81 198 SER A N 1
ATOM 1595 C CA . SER A 1 198 ? -18.710 17.073 8.668 1.00 81.81 198 SER A CA 1
ATOM 1596 C C . SER A 1 198 ? -19.757 16.644 7.639 1.00 81.81 198 SER A C 1
ATOM 1598 O O . SER A 1 198 ? -20.745 16.005 7.997 1.00 81.81 198 SER A O 1
ATOM 1600 N N . ALA A 1 199 ? -19.511 16.918 6.353 1.00 86.50 199 ALA A N 1
ATOM 1601 C CA . ALA A 1 199 ? -20.346 16.433 5.260 1.00 86.50 199 ALA A CA 1
ATOM 1602 C C . ALA A 1 199 ? -20.346 14.896 5.177 1.00 86.50 199 ALA A C 1
ATOM 1604 O O . ALA A 1 199 ? -21.409 14.294 5.037 1.00 86.50 199 ALA A O 1
ATOM 1605 N N . LEU A 1 200 ? -19.185 14.243 5.308 1.00 84.69 200 LEU A N 1
ATOM 1606 C CA . LEU A 1 200 ? -19.089 12.777 5.329 1.00 84.69 200 LEU A CA 1
ATOM 1607 C C . LEU A 1 200 ? -19.873 12.169 6.496 1.00 84.69 200 LEU A C 1
ATOM 1609 O O . LEU A 1 200 ? -20.683 11.275 6.271 1.00 84.69 200 LEU A O 1
ATOM 1613 N N . ARG A 1 201 ? -19.696 12.684 7.720 1.00 83.19 201 ARG A N 1
ATOM 1614 C CA . ARG A 1 201 ? -20.444 12.227 8.904 1.00 83.19 201 ARG A CA 1
ATOM 1615 C C . ARG A 1 201 ? -21.947 12.395 8.731 1.00 83.19 201 ARG A C 1
ATOM 1617 O O . ARG A 1 201 ? -22.689 11.478 9.053 1.00 83.19 201 ARG A O 1
ATOM 1624 N N . TYR A 1 202 ? -22.391 13.526 8.184 1.00 82.62 202 TYR A N 1
ATOM 1625 C CA . TYR A 1 202 ? -23.809 13.762 7.918 1.00 82.62 202 TYR A CA 1
ATOM 1626 C C . TYR A 1 202 ? -2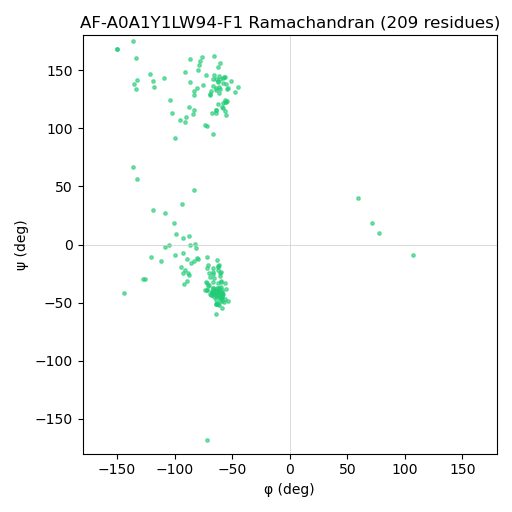4.400 12.737 6.937 1.00 82.62 202 TYR A C 1
ATOM 1628 O O . TYR A 1 202 ? -25.499 12.239 7.162 1.00 82.62 202 TYR A O 1
ATOM 1636 N N . ASN A 1 203 ? -23.666 12.395 5.871 1.00 83.81 203 ASN A N 1
ATOM 1637 C CA . ASN A 1 203 ? -24.121 11.425 4.869 1.00 83.81 203 ASN A CA 1
ATOM 1638 C C . ASN A 1 203 ? -24.070 9.972 5.370 1.00 83.81 203 ASN A C 1
ATOM 1640 O O . ASN A 1 203 ? -24.957 9.185 5.057 1.00 83.81 203 ASN A O 1
ATOM 1644 N N . LEU A 1 204 ? -23.028 9.608 6.119 1.00 79.88 204 LEU A N 1
ATOM 1645 C CA . LEU A 1 204 ? -22.779 8.233 6.563 1.00 79.88 204 LEU A CA 1
ATOM 1646 C C . LEU A 1 204 ? -23.466 7.887 7.891 1.00 79.88 204 LEU A C 1
ATOM 1648 O O . LEU A 1 204 ? -23.724 6.717 8.156 1.00 79.88 204 LEU A O 1
ATOM 1652 N N . HIS A 1 205 ? -23.765 8.886 8.721 1.00 77.12 205 HIS A N 1
ATOM 1653 C CA . HIS A 1 205 ? -24.426 8.723 10.012 1.00 77.12 205 HIS A CA 1
ATOM 1654 C C . HIS A 1 205 ? -25.525 9.791 10.193 1.00 77.12 205 HIS A C 1
ATOM 1656 O O . HIS A 1 205 ? -25.402 10.689 11.038 1.00 77.12 205 HIS A O 1
ATOM 1662 N N . PRO A 1 206 ? -26.605 9.734 9.389 1.00 73.81 206 PRO A N 1
ATOM 1663 C CA . PRO A 1 206 ? -27.681 10.709 9.474 1.00 73.81 206 PRO A CA 1
ATOM 1664 C C . PRO A 1 206 ? -28.329 10.677 10.868 1.00 73.81 206 PRO A C 1
ATOM 1666 O O . PRO A 1 206 ? -28.485 9.602 11.458 1.00 73.81 206 PRO A O 1
ATOM 1669 N N . PRO A 1 207 ? -28.724 11.836 11.424 1.00 68.75 207 PRO A N 1
ATOM 1670 C CA . PRO A 1 207 ? -29.441 11.870 12.689 1.00 68.75 207 PRO A CA 1
ATOM 1671 C C . PRO A 1 207 ? -30.729 11.050 12.571 1.00 68.75 207 PRO A C 1
ATOM 1673 O O . PRO A 1 207 ? -31.423 11.110 11.553 1.00 68.75 207 PRO A O 1
ATOM 1676 N N . ARG A 1 208 ? -31.054 10.285 13.620 1.00 69.88 208 ARG A N 1
ATOM 1677 C CA . ARG A 1 208 ? -32.315 9.539 13.693 1.00 69.88 208 ARG A CA 1
ATOM 1678 C C . ARG A 1 208 ? -33.471 10.518 13.489 1.00 69.88 208 ARG A C 1
ATOM 1680 O O . ARG A 1 208 ? -33.726 11.368 14.339 1.00 69.88 208 ARG A O 1
ATOM 1687 N N . THR A 1 209 ? -34.164 10.406 12.359 1.00 69.06 209 THR A N 1
ATOM 1688 C CA . THR A 1 209 ? -35.435 11.095 12.154 1.00 69.06 209 THR A CA 1
ATOM 1689 C C . THR A 1 209 ? -36.450 10.387 13.039 1.00 69.06 209 THR A C 1
ATOM 1691 O O . THR A 1 209 ? -36.862 9.268 12.752 1.00 69.06 209 THR A O 1
ATOM 1694 N N . GLY A 1 210 ? -36.765 10.989 14.186 1.00 62.41 210 GLY A N 1
ATOM 1695 C CA . GLY A 1 210 ? -37.755 10.442 15.107 1.00 62.41 210 GLY A CA 1
ATOM 1696 C C . GLY A 1 210 ? -39.093 10.247 14.393 1.00 62.41 210 GLY A C 1
ATOM 1697 O O . GLY A 1 210 ? -39.708 11.220 13.953 1.00 62.41 210 GLY A O 1
ATOM 1698 N N . ARG A 1 211 ? -39.515 8.990 14.272 1.00 41.50 211 ARG A N 1
ATOM 1699 C CA . ARG A 1 211 ? -40.901 8.561 14.095 1.00 41.50 211 ARG A CA 1
ATOM 1700 C C . ARG A 1 211 ? -41.226 7.592 15.213 1.00 41.50 211 ARG A C 1
ATOM 1702 O O . ARG A 1 211 ? -40.337 6.766 15.520 1.00 41.50 211 ARG A O 1
#

Solvent-accessible surface area (backbone atoms only — not comparable to full-atom values): 12683 Å² total; per-residue (Å²): 133,81,76,80,75,67,69,68,71,43,55,93,92,60,31,77,51,40,23,74,76,30,93,50,71,66,41,28,52,48,36,55,51,41,40,74,70,38,62,32,79,48,65,54,30,36,79,91,67,79,79,92,60,81,80,51,96,88,63,73,73,72,84,75,21,81,41,72,72,46,42,12,62,29,57,41,88,83,32,22,43,64,58,18,52,36,66,65,56,40,60,78,44,33,77,68,46,60,79,46,36,65,60,44,24,50,52,39,27,53,55,37,50,77,63,9,47,68,88,65,72,68,68,58,74,51,75,85,78,56,93,87,56,74,68,40,66,76,46,70,69,52,28,39,58,49,53,59,42,75,88,75,89,42,72,66,52,46,51,55,39,44,65,69,40,48,63,62,50,54,54,44,37,68,65,40,93,74,30,66,78,48,81,57,94,90,53,90,52,45,75,69,49,49,54,54,50,51,52,48,38,49,72,77,57,60,78,84,78,88,125

Organism: Photinus pyralis (NCBI:txid7054)

pLDDT: mean 86.96, std 13.19, range [41.5, 97.94]